Protein AF-A0A453CM36-F1 (afdb_monomer)

Radius of gyration: 19.25 Å; Cα contacts (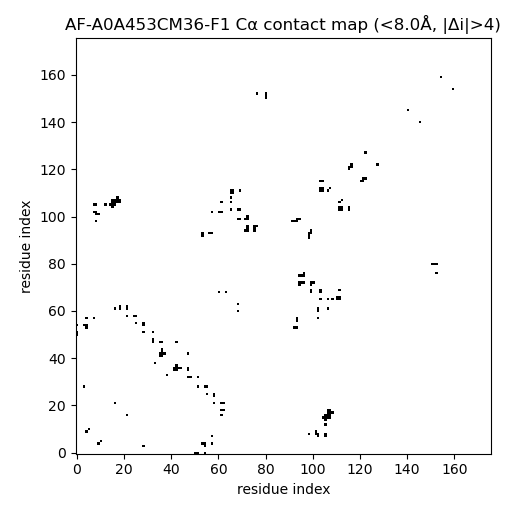8 Å, |Δi|>4): 116; chains: 1; bounding box: 49×50×49 Å

Structure (mmCIF, N/CA/C/O backbone):
data_AF-A0A453CM36-F1
#
_entry.id   AF-A0A453CM36-F1
#
loop_
_atom_site.group_PDB
_atom_site.id
_atom_site.type_symbol
_atom_site.label_atom_id
_atom_site.label_alt_id
_atom_site.label_comp_id
_atom_site.label_asym_id
_atom_site.label_entity_id
_atom_site.label_seq_id
_atom_site.pdbx_PDB_ins_code
_atom_site.Cartn_x
_atom_site.Cartn_y
_atom_site.Cartn_z
_atom_site.occupancy
_atom_site.B_iso_or_equiv
_atom_site.auth_seq_id
_atom_site.auth_comp_id
_atom_site.auth_asym_id
_atom_site.auth_atom_id
_atom_site.pdbx_PDB_model_num
ATOM 1 N N . MET A 1 1 ? -8.169 -3.844 11.893 1.00 89.00 1 MET A N 1
ATOM 2 C CA . MET A 1 1 ? -7.243 -3.288 10.875 1.00 89.00 1 MET A CA 1
ATOM 3 C C . MET A 1 1 ? -6.370 -4.330 10.167 1.00 89.00 1 MET A C 1
ATOM 5 O O . MET A 1 1 ? -6.135 -4.181 8.977 1.00 89.00 1 MET A O 1
ATOM 9 N N . HIS A 1 2 ? -5.941 -5.417 10.826 1.00 89.31 2 HIS A N 1
ATOM 10 C CA . HIS A 1 2 ? -5.106 -6.465 10.203 1.00 89.31 2 HIS A CA 1
ATOM 11 C C . HIS A 1 2 ? -5.650 -7.052 8.887 1.00 89.31 2 HIS A C 1
ATOM 13 O O . HIS A 1 2 ? -4.876 -7.225 7.952 1.00 89.31 2 HIS A O 1
ATOM 19 N N . GLY A 1 3 ? -6.958 -7.323 8.793 1.00 94.12 3 GLY A N 1
ATOM 20 C CA . GLY A 1 3 ? -7.567 -7.842 7.560 1.00 94.12 3 GLY A CA 1
ATOM 21 C C . GLY A 1 3 ? -7.428 -6.884 6.373 1.00 94.12 3 GLY A C 1
ATOM 22 O O . GLY A 1 3 ? -7.082 -7.312 5.279 1.00 94.12 3 GLY A O 1
ATOM 23 N N . PHE A 1 4 ? -7.592 -5.579 6.607 1.00 96.12 4 PHE A N 1
ATOM 24 C CA . PHE A 1 4 ? -7.394 -4.558 5.578 1.00 96.12 4 PHE A CA 1
ATOM 25 C C . PHE A 1 4 ? -5.936 -4.531 5.097 1.00 96.12 4 PHE A C 1
ATOM 27 O O . PHE A 1 4 ? -5.677 -4.628 3.905 1.00 96.12 4 PHE A O 1
ATOM 34 N N . ILE A 1 5 ? -4.966 -4.531 6.021 1.00 95.88 5 ILE A N 1
ATOM 35 C CA . ILE A 1 5 ? -3.530 -4.601 5.687 1.00 95.88 5 ILE A CA 1
ATOM 36 C C . ILE A 1 5 ? -3.192 -5.871 4.894 1.00 95.88 5 ILE A C 1
ATOM 38 O O . ILE A 1 5 ? -2.390 -5.820 3.964 1.00 95.88 5 ILE A O 1
ATOM 42 N N . TRP A 1 6 ? -3.805 -7.005 5.239 1.00 94.81 6 TRP A N 1
ATOM 43 C CA . TRP A 1 6 ? -3.615 -8.256 4.507 1.00 94.81 6 TRP A CA 1
ATOM 44 C C . TRP A 1 6 ? -4.087 -8.134 3.055 1.00 94.81 6 TRP A C 1
ATOM 46 O O . TRP A 1 6 ? -3.370 -8.546 2.153 1.00 94.81 6 TRP A O 1
ATOM 56 N N . VAL A 1 7 ? -5.225 -7.483 2.799 1.00 95.44 7 VAL A N 1
ATOM 57 C CA . VAL A 1 7 ? -5.677 -7.199 1.425 1.00 95.44 7 VAL A CA 1
ATOM 58 C C . VAL A 1 7 ? -4.673 -6.316 0.673 1.00 95.44 7 VAL A C 1
ATOM 60 O O . VAL A 1 7 ? -4.422 -6.558 -0.508 1.00 95.44 7 VAL A O 1
ATOM 63 N N . LEU A 1 8 ? -4.073 -5.331 1.349 1.00 96.00 8 LEU A N 1
ATOM 64 C CA . LEU A 1 8 ? -3.111 -4.405 0.745 1.00 96.00 8 LEU A CA 1
ATOM 65 C C . LEU A 1 8 ? -1.757 -5.038 0.401 1.00 96.00 8 LEU A C 1
ATOM 67 O O . LEU A 1 8 ? -1.125 -4.597 -0.553 1.00 96.00 8 LEU A O 1
ATOM 71 N N . LEU A 1 9 ? -1.273 -6.000 1.190 1.00 95.31 9 LEU A N 1
ATOM 72 C CA . LEU A 1 9 ? 0.101 -6.525 1.073 1.00 95.31 9 LEU A CA 1
ATOM 73 C C . LEU A 1 9 ? 0.176 -8.000 0.658 1.00 95.31 9 LEU A C 1
ATOM 75 O O . LEU A 1 9 ? 1.197 -8.457 0.143 1.00 95.31 9 LEU A O 1
ATOM 79 N N . ASP A 1 10 ? -0.878 -8.756 0.939 1.00 93.88 10 ASP A N 1
ATOM 80 C CA . ASP A 1 10 ? -0.937 -10.212 0.833 1.00 93.88 10 ASP A CA 1
ATOM 81 C C . ASP A 1 10 ? -2.202 -10.680 0.079 1.00 93.88 10 ASP A C 1
ATOM 83 O O . ASP A 1 10 ? -2.542 -11.861 0.103 1.00 93.88 10 ASP A O 1
ATOM 87 N N . GLY A 1 11 ? -2.881 -9.779 -0.645 1.00 90.75 11 GLY A N 1
ATOM 88 C CA . GLY A 1 11 ? -4.175 -10.010 -1.304 1.00 90.75 11 GLY A CA 1
ATOM 89 C C . GLY A 1 11 ? -4.161 -10.916 -2.545 1.00 90.75 11 GLY A C 1
ATOM 90 O O . GLY A 1 11 ? -5.164 -10.970 -3.260 1.00 90.75 11 GLY A O 1
ATOM 91 N N . GLY A 1 12 ? -3.052 -11.613 -2.808 1.00 89.50 12 GLY A N 1
ATOM 92 C CA . GLY A 1 12 ? -2.881 -12.553 -3.919 1.00 89.50 12 GLY A CA 1
ATOM 93 C C . GLY A 1 12 ? -2.453 -11.917 -5.255 1.00 89.50 12 GLY A C 1
ATOM 94 O O . GLY A 1 12 ? -2.483 -10.698 -5.410 1.00 89.50 12 GLY A O 1
ATOM 95 N N . PRO A 1 13 ? -2.052 -12.734 -6.247 1.00 85.75 13 PRO A N 1
ATOM 96 C CA . PRO A 1 13 ? -1.418 -12.264 -7.487 1.00 85.75 13 PRO A CA 1
ATOM 97 C C . PRO A 1 13 ? -2.345 -11.453 -8.402 1.00 85.75 13 PRO A C 1
ATOM 99 O O . PRO A 1 13 ? -1.873 -10.630 -9.177 1.00 85.75 13 PRO A O 1
ATOM 102 N N . SER A 1 14 ? -3.661 -11.641 -8.296 1.00 88.44 14 SER A N 1
ATOM 103 C CA . SER A 1 14 ? -4.643 -10.871 -9.072 1.00 88.44 14 SER A CA 1
ATOM 104 C C . SER A 1 14 ? -4.902 -9.474 -8.499 1.00 88.44 14 SER A C 1
ATOM 106 O O . SER A 1 14 ? -5.668 -8.704 -9.079 1.00 88.44 14 SER A O 1
ATOM 108 N N . ARG A 1 15 ? -4.314 -9.139 -7.342 1.00 94.06 15 ARG A N 1
ATOM 109 C CA . ARG A 1 15 ? -4.483 -7.835 -6.704 1.00 94.06 15 ARG A CA 1
ATOM 110 C C . ARG A 1 15 ? -3.481 -6.839 -7.275 1.00 94.06 15 ARG A C 1
ATOM 112 O O . ARG A 1 15 ? -2.277 -6.996 -7.084 1.00 94.06 15 ARG A O 1
ATOM 119 N N . ALA A 1 16 ? -3.998 -5.796 -7.914 1.00 95.12 16 ALA A N 1
ATOM 120 C CA . ALA A 1 16 ? -3.206 -4.677 -8.399 1.00 95.12 16 ALA A CA 1
ATOM 121 C C . ALA A 1 16 ? -3.994 -3.367 -8.248 1.00 95.12 16 ALA A C 1
ATOM 123 O O . ALA A 1 16 ? -5.149 -3.306 -8.668 1.00 95.12 16 ALA A O 1
ATOM 124 N N . PHE A 1 17 ? -3.371 -2.343 -7.667 1.00 97.00 17 PHE A N 1
ATOM 125 C CA . PHE A 1 17 ? -3.968 -1.040 -7.369 1.00 97.00 17 PHE A CA 1
ATOM 126 C C . PHE A 1 17 ? -3.347 0.056 -8.234 1.00 97.00 17 PHE A C 1
ATOM 128 O O . PHE A 1 17 ? -2.120 0.179 -8.310 1.00 97.00 17 PHE A O 1
ATOM 135 N N . LEU A 1 18 ? -4.187 0.862 -8.877 1.00 95.94 18 LEU A N 1
ATOM 136 C CA . LEU A 1 18 ? -3.793 2.113 -9.519 1.00 95.94 18 LEU A CA 1
ATOM 137 C C . LEU A 1 18 ? -3.664 3.223 -8.474 1.00 95.94 18 LEU A C 1
ATOM 139 O O . LEU A 1 18 ? -4.270 3.174 -7.408 1.00 95.94 18 LEU A O 1
ATOM 143 N N . GLU A 1 19 ? -2.923 4.278 -8.806 1.00 94.06 19 GLU A N 1
ATOM 144 C CA . GLU A 1 19 ? -2.849 5.479 -7.961 1.00 94.06 19 GLU A CA 1
ATOM 145 C C . GLU A 1 19 ? -4.233 6.120 -7.749 1.00 94.06 19 GLU A C 1
ATOM 147 O O . GLU A 1 19 ? -4.542 6.590 -6.657 1.00 94.06 19 GLU A O 1
ATOM 152 N N . THR A 1 20 ? -5.106 6.056 -8.759 1.00 94.69 20 THR A N 1
ATOM 153 C CA . THR A 1 20 ? -6.492 6.542 -8.681 1.00 94.69 20 THR A CA 1
ATOM 154 C C . THR A 1 20 ? -7.361 5.751 -7.705 1.00 94.69 20 THR A C 1
ATOM 156 O O . THR A 1 20 ? -8.317 6.307 -7.170 1.00 94.69 20 THR A O 1
ATOM 159 N N . ASP A 1 21 ? -7.028 4.483 -7.442 1.00 97.25 21 ASP A N 1
ATOM 160 C CA . ASP A 1 21 ? -7.795 3.622 -6.534 1.00 97.25 21 ASP A CA 1
ATOM 161 C C . ASP A 1 21 ? -7.543 3.993 -5.066 1.00 97.25 21 ASP A C 1
ATOM 163 O O . ASP A 1 21 ? -8.360 3.699 -4.197 1.00 97.25 21 ASP A O 1
ATOM 167 N N . VAL A 1 22 ? -6.431 4.678 -4.771 1.00 96.56 22 VAL A N 1
ATOM 168 C CA . VAL A 1 22 ? -6.002 4.958 -3.394 1.00 96.56 22 VAL A CA 1
ATOM 169 C C . VAL A 1 22 ? -7.007 5.825 -2.640 1.00 96.56 22 VAL A C 1
ATOM 171 O O . VAL A 1 22 ? -7.181 5.628 -1.440 1.00 96.56 22 VAL A O 1
ATOM 174 N N . ASN A 1 23 ? -7.699 6.745 -3.318 1.00 96.69 23 ASN A N 1
ATOM 175 C CA . ASN A 1 23 ? -8.747 7.546 -2.680 1.00 96.69 23 ASN A CA 1
ATOM 176 C C . ASN A 1 23 ? -9.916 6.665 -2.225 1.00 96.69 23 ASN A C 1
ATOM 178 O O . ASN A 1 23 ? -10.309 6.747 -1.067 1.00 96.69 23 ASN A O 1
ATOM 182 N N . LEU A 1 24 ? -10.376 5.744 -3.079 1.00 97.69 24 LEU A N 1
ATOM 183 C CA . LEU A 1 24 ? -11.425 4.785 -2.716 1.00 97.69 24 LEU A CA 1
ATOM 184 C C . LEU A 1 24 ? -10.987 3.899 -1.543 1.00 97.69 24 LEU A C 1
ATOM 186 O O . LEU A 1 24 ? -11.746 3.667 -0.612 1.00 97.69 24 LEU A O 1
ATOM 190 N N . MET A 1 25 ? -9.726 3.464 -1.532 1.00 97.75 25 MET A N 1
ATOM 191 C CA . MET A 1 25 ? -9.182 2.661 -0.433 1.00 97.75 25 MET A CA 1
ATOM 192 C C . MET A 1 25 ? -9.064 3.456 0.880 1.00 97.75 25 MET A C 1
ATOM 194 O O . MET A 1 25 ? -9.194 2.886 1.965 1.00 97.75 25 MET A O 1
ATOM 198 N N . LYS A 1 26 ? -8.794 4.767 0.809 1.00 98.00 26 LYS A N 1
ATOM 199 C CA . LYS A 1 26 ? -8.806 5.663 1.977 1.00 98.00 26 LYS A CA 1
ATOM 200 C C . LYS A 1 26 ? -10.225 5.848 2.510 1.00 98.00 26 LYS A C 1
ATOM 202 O O . LYS A 1 26 ? -10.402 5.803 3.726 1.00 98.00 26 LYS A O 1
ATOM 207 N N . ASP A 1 27 ? -11.209 5.971 1.625 1.00 98.38 27 ASP A N 1
ATOM 208 C CA . ASP A 1 27 ? -12.624 6.041 1.996 1.00 98.38 27 ASP A CA 1
ATOM 209 C C . ASP A 1 27 ? -13.093 4.729 2.647 1.00 98.38 27 ASP A C 1
ATOM 211 O O . ASP A 1 27 ? -13.735 4.761 3.695 1.00 98.38 27 ASP A O 1
ATOM 215 N N . ASP A 1 28 ? -12.681 3.571 2.118 1.00 98.19 28 ASP A N 1
ATOM 216 C CA . ASP A 1 28 ? -12.945 2.261 2.733 1.00 98.19 28 ASP A CA 1
ATOM 217 C C . ASP A 1 28 ? -12.346 2.164 4.147 1.00 98.19 28 ASP A C 1
ATOM 219 O O . ASP A 1 28 ? -12.983 1.654 5.075 1.00 98.19 28 ASP A O 1
ATOM 223 N N . LEU A 1 29 ? -11.120 2.668 4.345 1.00 98.06 29 LEU A N 1
ATOM 224 C CA . LEU A 1 29 ? -10.494 2.711 5.667 1.00 98.06 29 LEU A CA 1
ATOM 225 C C . LEU A 1 29 ? -11.248 3.656 6.613 1.00 98.06 29 LEU A C 1
ATOM 227 O O . LEU A 1 29 ? -11.410 3.321 7.787 1.00 98.06 29 LEU A O 1
ATOM 231 N N . ALA A 1 30 ? -11.713 4.809 6.127 1.00 98.12 30 ALA A N 1
ATOM 232 C CA . ALA A 1 30 ? -12.518 5.745 6.909 1.00 98.12 30 ALA A CA 1
ATOM 233 C C . ALA A 1 30 ? -13.847 5.108 7.337 1.00 98.12 30 ALA A C 1
ATOM 235 O O . ALA A 1 30 ? -14.149 5.080 8.526 1.00 98.12 30 ALA A O 1
ATOM 236 N N . MET A 1 31 ? -14.560 4.467 6.410 1.00 97.94 31 MET A N 1
ATOM 237 C CA . MET A 1 31 ? -15.796 3.739 6.702 1.00 97.94 31 MET A CA 1
ATOM 238 C C . MET A 1 31 ? -15.573 2.618 7.725 1.00 97.94 31 MET A C 1
ATOM 240 O O . MET A 1 31 ? -16.372 2.432 8.644 1.00 97.94 31 MET A O 1
ATOM 244 N N . LEU A 1 32 ? -14.458 1.887 7.613 1.00 97.75 32 LEU A N 1
ATOM 245 C CA . LEU A 1 32 ? -14.096 0.863 8.589 1.00 97.75 32 LEU A CA 1
ATOM 246 C C . LEU A 1 32 ? -13.828 1.467 9.974 1.00 97.75 32 LEU A C 1
ATOM 248 O O . LEU A 1 32 ? -14.206 0.863 10.974 1.00 97.75 32 LEU A O 1
ATOM 252 N N . LYS A 1 33 ? -13.180 2.635 10.056 1.00 98.00 33 LYS A N 1
ATOM 253 C CA . LYS A 1 33 ? -12.968 3.349 11.324 1.00 98.00 33 LYS A CA 1
ATOM 254 C C . LYS A 1 33 ? -14.298 3.799 11.926 1.00 98.00 33 LYS A C 1
ATOM 256 O O . LYS A 1 33 ? -14.534 3.526 13.101 1.00 98.00 33 LYS A O 1
ATOM 261 N N . ASP A 1 34 ? -15.175 4.393 11.123 1.00 97.75 34 ASP A N 1
ATOM 262 C CA . ASP A 1 34 ? -16.491 4.874 11.553 1.00 97.75 34 ASP A CA 1
ATOM 263 C C . ASP A 1 34 ? -17.366 3.740 12.097 1.00 97.75 34 ASP A C 1
ATOM 265 O O . ASP A 1 34 ? -18.026 3.908 13.124 1.00 97.75 34 ASP A O 1
ATOM 269 N N . LEU A 1 35 ? -17.287 2.547 11.496 1.00 97.25 35 LEU A N 1
ATOM 270 C CA . LEU A 1 35 ? -17.957 1.346 12.001 1.00 97.25 35 LEU A CA 1
ATOM 271 C C . LEU A 1 35 ? -17.546 1.005 13.443 1.00 97.25 35 LEU A C 1
ATOM 273 O O . LEU A 1 35 ? -18.388 0.596 14.239 1.00 97.25 35 LEU A O 1
ATOM 277 N N . PHE A 1 36 ? -16.266 1.173 13.796 1.00 96.94 36 PHE A N 1
ATOM 278 C CA . PHE A 1 36 ? -15.783 0.929 15.160 1.00 96.94 36 PHE A CA 1
ATOM 279 C C . PHE A 1 36 ? -16.035 2.100 16.110 1.00 96.94 36 PHE A C 1
ATOM 281 O O . PHE A 1 36 ? -16.124 1.864 17.313 1.00 96.94 36 PHE A O 1
ATOM 288 N N . ILE A 1 37 ? -16.150 3.332 15.604 1.00 97.12 37 ILE A N 1
ATOM 289 C CA . ILE A 1 37 ? -16.586 4.494 16.397 1.00 97.12 37 ILE A CA 1
ATOM 290 C C . ILE A 1 37 ? -18.060 4.327 16.788 1.00 97.12 37 ILE A C 1
ATOM 292 O O . ILE A 1 37 ? -18.438 4.680 17.906 1.00 97.12 37 ILE A O 1
ATOM 296 N N . ALA A 1 38 ? -18.878 3.782 15.879 1.00 96.75 38 ALA A N 1
ATOM 297 C CA . ALA A 1 38 ? -20.298 3.493 16.071 1.00 96.75 38 ALA A CA 1
ATOM 298 C C . ALA A 1 38 ? -21.070 4.682 16.677 1.00 96.75 38 ALA A C 1
ATOM 300 O O . ALA A 1 38 ? -21.686 4.560 17.734 1.00 96.75 38 ALA A O 1
ATOM 301 N N . GLU A 1 39 ? -20.963 5.860 16.049 1.00 93.88 39 GLU A N 1
ATOM 302 C CA . GLU A 1 39 ? -21.612 7.109 16.500 1.00 93.88 39 GLU A CA 1
ATOM 303 C C . GLU A 1 39 ? -21.300 7.482 17.969 1.00 93.88 39 GLU A C 1
ATOM 305 O O . GLU A 1 39 ? -22.107 8.078 18.681 1.00 93.88 39 GLU A O 1
ATOM 310 N N . GLY A 1 40 ? -20.109 7.112 18.449 1.00 93.88 40 GLY A N 1
ATOM 311 C CA . GLY A 1 40 ? -19.657 7.369 19.818 1.00 93.88 40 GLY A CA 1
ATOM 312 C C . GLY A 1 40 ? -20.076 6.307 20.839 1.00 93.88 40 GLY A C 1
ATOM 313 O O . GLY A 1 40 ? -19.724 6.435 22.008 1.00 93.88 40 GLY A O 1
ATOM 314 N N . GLN A 1 41 ? -20.788 5.257 20.418 1.00 96.81 41 GLN A N 1
ATOM 315 C CA . GLN A 1 41 ? -21.111 4.090 21.253 1.00 96.81 41 GLN A CA 1
ATOM 316 C C . GLN A 1 41 ? -20.050 2.979 21.171 1.00 96.81 41 GLN A C 1
ATOM 318 O O . GLN A 1 41 ? -20.148 1.975 21.876 1.00 96.81 41 GLN A O 1
ATOM 323 N N . GLY A 1 42 ? -19.061 3.128 20.287 1.00 97.12 42 GLY A N 1
ATOM 324 C CA . GLY A 1 42 ? -18.018 2.146 20.030 1.00 97.12 42 GLY A CA 1
ATOM 325 C C . GLY A 1 42 ? -16.707 2.416 20.770 1.00 97.12 42 GLY A C 1
ATOM 326 O O . GLY A 1 42 ? -16.680 2.845 21.923 1.00 97.12 42 GLY A O 1
ATOM 327 N N . LEU A 1 43 ? -15.592 2.110 20.105 1.00 97.62 43 LEU A N 1
ATOM 328 C CA . LEU A 1 43 ? -14.254 2.292 20.663 1.00 97.62 43 LEU A CA 1
ATOM 329 C C . LEU A 1 43 ? -13.831 3.774 20.633 1.00 97.62 43 LEU A C 1
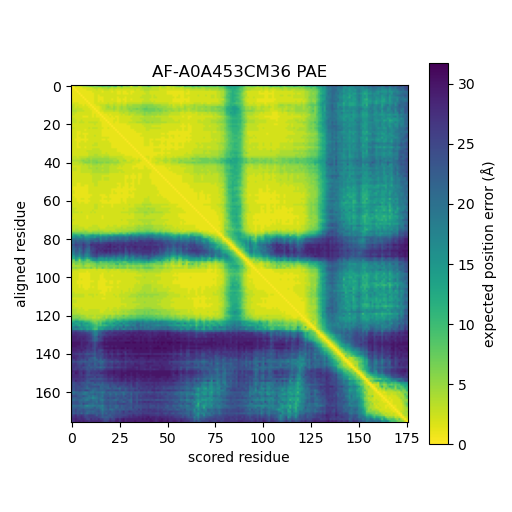ATOM 331 O O . LEU A 1 43 ? -14.197 4.501 19.706 1.00 97.62 43 LEU A O 1
ATOM 335 N N . PRO A 1 44 ? -13.003 4.224 21.595 1.00 97.56 44 PRO A N 1
ATOM 336 C CA . PRO A 1 44 ? -12.407 5.554 21.558 1.00 97.56 44 PRO A CA 1
ATOM 337 C C . PRO A 1 44 ? -11.620 5.802 20.265 1.00 97.56 44 PRO A C 1
ATOM 339 O O . PRO A 1 44 ? -10.885 4.931 19.789 1.00 97.56 44 PRO A O 1
ATOM 342 N N . SER A 1 45 ? -11.753 7.009 19.709 1.00 94.88 45 SER A N 1
ATOM 343 C CA . SER A 1 45 ? -11.129 7.371 18.429 1.00 94.88 45 SER A CA 1
ATOM 344 C C . SER A 1 45 ? -9.604 7.217 18.457 1.00 94.88 45 SER A C 1
ATOM 346 O O . SER A 1 45 ? -9.024 6.676 17.523 1.00 94.88 45 SER A O 1
ATOM 348 N N . ASP A 1 46 ? -8.940 7.568 19.560 1.00 96.94 46 ASP A N 1
ATOM 349 C CA . ASP A 1 46 ? -7.488 7.428 19.716 1.00 96.94 46 ASP A CA 1
ATOM 350 C C . ASP A 1 46 ? -7.007 5.970 19.609 1.00 96.94 46 ASP A C 1
ATOM 352 O O . ASP A 1 46 ? -5.958 5.698 19.015 1.00 96.94 46 ASP A O 1
ATOM 356 N N . VAL A 1 47 ? -7.793 5.017 20.120 1.00 97.44 47 VAL A N 1
ATOM 357 C CA . VAL A 1 47 ? -7.521 3.580 19.979 1.00 97.44 47 VAL A CA 1
ATOM 358 C C . VAL A 1 47 ? -7.659 3.158 18.518 1.00 97.44 47 VAL A C 1
ATOM 360 O O . VAL A 1 47 ? -6.787 2.466 17.989 1.00 97.44 47 VAL A O 1
ATOM 363 N N . ILE A 1 48 ? -8.721 3.604 17.845 1.00 97.38 48 ILE A N 1
ATOM 364 C CA . ILE A 1 48 ? -8.974 3.284 16.435 1.00 97.38 48 ILE A CA 1
ATOM 365 C C . ILE A 1 48 ? -7.881 3.875 15.538 1.00 97.38 48 ILE A C 1
ATOM 367 O O . ILE A 1 48 ? -7.344 3.162 14.691 1.00 97.38 48 ILE A O 1
ATOM 371 N N . GLU A 1 49 ? -7.497 5.137 15.743 1.00 97.06 49 GLU A N 1
ATOM 372 C CA . GLU A 1 49 ? -6.421 5.793 14.992 1.00 97.06 49 GLU A CA 1
ATOM 373 C C . GLU A 1 49 ? -5.084 5.078 15.183 1.00 97.06 49 GLU A C 1
ATOM 375 O O . GLU A 1 49 ? -4.341 4.849 14.224 1.00 97.06 49 GLU A O 1
ATOM 380 N N . LYS A 1 50 ? -4.781 4.655 16.415 1.00 96.44 50 LYS A N 1
ATOM 381 C CA . LYS A 1 50 ? -3.574 3.880 16.709 1.00 96.44 50 LYS A CA 1
ATOM 382 C C . LYS A 1 50 ? -3.552 2.553 15.948 1.00 96.44 50 LYS A C 1
ATOM 384 O O . LYS A 1 50 ? -2.511 2.201 15.391 1.00 96.44 50 LYS A O 1
ATOM 389 N N . GLU A 1 51 ? -4.674 1.838 15.901 1.00 95.69 51 GLU A N 1
ATOM 390 C CA . GLU A 1 51 ? -4.797 0.572 15.167 1.00 95.69 51 GLU A CA 1
ATOM 391 C C . GLU A 1 51 ? -4.811 0.769 13.639 1.00 95.69 51 GLU A C 1
ATOM 393 O O . GLU A 1 51 ? -4.325 -0.088 12.896 1.00 95.69 51 GLU A O 1
ATOM 398 N N . ALA A 1 52 ? -5.340 1.895 13.146 1.00 96.81 52 ALA A N 1
ATOM 399 C CA . ALA A 1 52 ? -5.404 2.235 11.722 1.00 96.81 52 ALA A CA 1
ATOM 400 C C . ALA A 1 52 ? -4.083 2.786 11.169 1.00 96.81 52 ALA A C 1
ATOM 402 O O . ALA A 1 52 ? -3.857 2.740 9.959 1.00 96.81 52 ALA A O 1
ATOM 403 N N . LYS A 1 53 ? -3.190 3.271 12.040 1.00 96.44 53 LYS A N 1
ATOM 404 C CA . LYS A 1 53 ? -1.960 3.979 11.666 1.00 96.44 53 LYS A CA 1
ATOM 405 C C . LYS A 1 53 ? -1.145 3.268 10.588 1.00 96.44 53 LYS A C 1
ATOM 407 O O . LYS A 1 53 ? -0.762 3.893 9.605 1.00 96.44 53 LYS A O 1
ATOM 412 N N . LEU A 1 54 ? -0.895 1.967 10.744 1.00 95.56 54 LEU A N 1
ATOM 413 C CA . LEU A 1 54 ? -0.094 1.222 9.769 1.00 95.56 54 LEU A CA 1
ATOM 414 C C . LEU A 1 54 ? -0.807 1.097 8.414 1.00 95.56 54 LEU A C 1
ATOM 416 O O . LEU A 1 54 ? -0.161 1.214 7.378 1.00 95.56 54 LEU A O 1
ATOM 420 N N . ALA A 1 55 ? -2.128 0.895 8.409 1.00 96.88 55 ALA A N 1
ATOM 421 C CA . ALA A 1 55 ? -2.907 0.855 7.175 1.00 96.88 55 ALA A CA 1
ATOM 422 C C . ALA A 1 55 ? -2.835 2.197 6.436 1.00 96.88 55 ALA A C 1
ATOM 424 O O . ALA A 1 55 ? -2.549 2.212 5.242 1.00 96.88 55 ALA A O 1
ATOM 425 N N . GLN A 1 56 ? -2.995 3.312 7.156 1.00 97.31 56 GLN A N 1
ATOM 426 C CA . GLN A 1 56 ? -2.874 4.655 6.586 1.00 97.31 56 GLN A CA 1
ATOM 427 C C . GLN A 1 56 ? -1.489 4.885 5.969 1.00 97.31 56 GLN A C 1
ATOM 429 O O . GLN A 1 56 ? -1.383 5.315 4.825 1.00 97.31 56 GLN A O 1
ATOM 434 N N . GLN A 1 57 ? -0.433 4.515 6.696 1.00 97.19 57 GLN A N 1
ATOM 435 C CA . GLN A 1 57 ? 0.945 4.626 6.219 1.00 97.19 57 GLN A CA 1
ATOM 436 C C . GLN A 1 57 ? 1.208 3.781 4.961 1.00 97.19 57 GLN A C 1
ATOM 438 O O . GLN A 1 57 ? 1.926 4.224 4.069 1.00 97.19 57 GLN A O 1
ATOM 443 N N . ILE A 1 58 ? 0.621 2.582 4.857 1.00 97.56 58 ILE A N 1
ATOM 444 C CA . ILE A 1 58 ? 0.712 1.748 3.647 1.00 97.56 58 ILE A CA 1
ATOM 445 C C . ILE A 1 58 ? -0.056 2.385 2.483 1.00 97.56 58 ILE A C 1
ATOM 447 O O . ILE A 1 58 ? 0.453 2.402 1.365 1.00 97.56 58 ILE A O 1
ATOM 451 N N . LEU A 1 59 ? -1.252 2.935 2.720 1.00 97.69 59 LEU A N 1
ATOM 452 C CA . LEU A 1 59 ? -1.999 3.661 1.686 1.00 97.69 59 LEU A CA 1
ATOM 453 C C . LEU A 1 59 ? -1.204 4.859 1.159 1.00 97.69 59 LEU A C 1
ATOM 455 O O . LEU A 1 59 ? -1.190 5.101 -0.045 1.00 97.69 59 LEU A O 1
ATOM 459 N N . ASP A 1 60 ? -0.486 5.566 2.030 1.00 97.06 60 ASP A N 1
ATOM 460 C CA . ASP A 1 60 ? 0.364 6.683 1.619 1.00 97.06 60 ASP A CA 1
ATOM 461 C C . ASP A 1 60 ? 1.552 6.228 0.753 1.00 97.06 60 ASP A C 1
ATOM 463 O O . ASP A 1 60 ? 1.953 6.962 -0.148 1.00 97.06 60 ASP A O 1
ATOM 467 N N . LEU A 1 61 ? 2.061 4.998 0.924 1.00 97.50 61 LEU A N 1
ATOM 468 C CA . LEU A 1 61 ? 3.039 4.428 -0.013 1.00 97.50 61 LEU A CA 1
ATOM 469 C C . LEU A 1 61 ? 2.447 4.224 -1.411 1.00 97.50 61 LEU A C 1
ATOM 471 O O . LEU A 1 61 ? 3.142 4.462 -2.394 1.00 97.50 61 LEU A O 1
ATOM 475 N N . TYR A 1 62 ? 1.179 3.817 -1.527 1.00 97.19 62 TYR A N 1
ATOM 476 C CA . TYR A 1 62 ? 0.541 3.623 -2.833 1.00 97.19 62 TYR A CA 1
ATOM 477 C C . TYR A 1 62 ? 0.361 4.927 -3.624 1.00 97.19 62 TYR A C 1
ATOM 479 O O . TYR A 1 62 ? 0.334 4.874 -4.857 1.00 97.19 62 TYR A O 1
ATOM 487 N N . VAL A 1 63 ? 0.324 6.082 -2.945 1.00 96.25 63 VAL A N 1
ATOM 488 C CA . VAL A 1 63 ? 0.339 7.418 -3.575 1.00 96.25 63 VAL A CA 1
ATOM 489 C C . VAL A 1 63 ? 1.707 7.737 -4.191 1.00 96.25 63 VAL A C 1
ATOM 491 O O . VAL A 1 63 ? 1.801 8.485 -5.158 1.00 96.25 63 VAL A O 1
ATOM 494 N N . LEU A 1 64 ? 2.797 7.179 -3.658 1.00 96.56 64 LEU A N 1
ATOM 495 C CA . LEU A 1 64 ? 4.137 7.479 -4.154 1.00 96.56 64 LEU A CA 1
ATOM 496 C C . LEU A 1 64 ? 4.371 6.883 -5.548 1.00 96.56 64 LEU A C 1
ATOM 498 O O . LEU A 1 64 ? 3.879 5.804 -5.897 1.00 96.56 64 LEU A O 1
ATOM 502 N N . LYS A 1 65 ? 5.213 7.565 -6.331 1.00 96.31 65 LYS A N 1
ATOM 503 C CA . LYS A 1 65 ? 5.755 7.026 -7.585 1.00 96.31 65 LYS A CA 1
ATOM 504 C C . LYS A 1 65 ? 6.580 5.771 -7.303 1.00 96.31 65 LYS A C 1
ATOM 506 O O . LYS A 1 65 ? 7.290 5.714 -6.297 1.00 96.31 65 LYS A O 1
ATOM 511 N N . ALA A 1 66 ? 6.546 4.804 -8.222 1.00 96.62 66 ALA A N 1
ATOM 512 C CA . ALA A 1 66 ? 7.283 3.547 -8.081 1.00 96.62 66 ALA A CA 1
ATOM 513 C C . ALA A 1 66 ? 8.782 3.769 -7.814 1.00 96.62 66 ALA A C 1
ATOM 515 O O . ALA A 1 66 ? 9.334 3.141 -6.917 1.00 96.62 66 ALA A O 1
ATOM 516 N N . ASP A 1 67 ? 9.404 4.727 -8.507 1.00 95.62 67 ASP A N 1
ATOM 517 C CA . ASP A 1 67 ? 10.808 5.108 -8.303 1.00 95.62 67 ASP A CA 1
ATOM 518 C C . ASP A 1 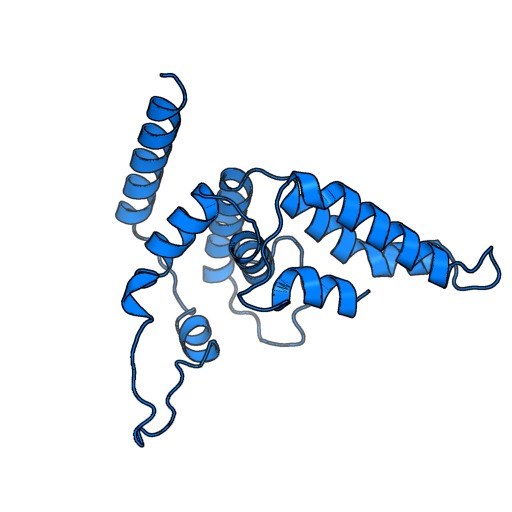67 ? 11.136 5.459 -6.847 1.00 95.62 67 ASP A C 1
ATOM 520 O O . ASP A 1 67 ? 12.161 5.032 -6.324 1.00 95.62 67 ASP A O 1
ATOM 524 N N . THR A 1 68 ? 10.259 6.208 -6.175 1.00 97.31 68 THR A N 1
ATOM 525 C CA . THR A 1 68 ? 10.458 6.596 -4.775 1.00 97.31 68 THR A CA 1
ATOM 526 C C . THR A 1 68 ? 10.407 5.375 -3.861 1.00 97.31 68 THR A C 1
ATOM 528 O O . THR A 1 68 ? 11.213 5.251 -2.943 1.00 97.31 68 THR A O 1
ATOM 531 N N . ILE A 1 69 ? 9.474 4.454 -4.113 1.00 97.00 69 ILE A N 1
ATOM 532 C CA . ILE A 1 69 ? 9.322 3.223 -3.326 1.00 97.00 69 ILE A CA 1
ATOM 533 C C . ILE A 1 69 ? 10.524 2.294 -3.556 1.00 97.00 69 ILE A C 1
ATOM 535 O O . ILE A 1 69 ? 11.015 1.690 -2.606 1.00 97.00 69 ILE A O 1
ATOM 539 N N . ILE A 1 70 ? 11.043 2.228 -4.786 1.00 95.69 70 ILE A N 1
ATOM 540 C CA . ILE A 1 70 ? 12.270 1.493 -5.123 1.00 95.69 70 ILE A CA 1
ATOM 541 C C . ILE A 1 70 ? 13.469 2.087 -4.377 1.00 95.69 70 ILE A C 1
ATOM 543 O O . ILE A 1 70 ? 14.211 1.345 -3.740 1.00 95.69 70 ILE A O 1
ATOM 547 N N . ASP A 1 71 ? 13.641 3.410 -4.378 1.00 94.94 71 ASP A N 1
ATOM 548 C CA . ASP A 1 71 ? 14.737 4.057 -3.646 1.00 94.94 71 ASP A CA 1
ATOM 549 C C . ASP A 1 71 ? 14.646 3.785 -2.132 1.00 94.94 71 ASP A C 1
ATOM 551 O O . ASP A 1 71 ? 15.663 3.545 -1.476 1.00 94.94 71 ASP A O 1
ATOM 555 N N . LEU A 1 72 ? 13.431 3.785 -1.567 1.00 95.25 72 LEU A N 1
ATOM 556 C CA . LEU A 1 72 ? 13.192 3.395 -0.174 1.00 95.25 72 LEU A CA 1
ATOM 557 C C . LEU A 1 72 ? 13.549 1.924 0.075 1.00 95.25 72 LEU A C 1
ATOM 559 O O . LEU A 1 72 ? 14.190 1.622 1.080 1.00 95.25 72 LEU A O 1
ATOM 563 N N . LEU A 1 73 ? 13.172 1.024 -0.838 1.00 93.75 73 LEU A N 1
ATOM 564 C CA . LEU A 1 73 ? 13.477 -0.406 -0.756 1.00 93.75 73 LEU A CA 1
ATOM 565 C C . LEU A 1 73 ? 14.989 -0.649 -0.763 1.00 93.75 73 LEU A C 1
ATOM 567 O O . LEU A 1 73 ? 15.491 -1.398 0.074 1.00 93.75 73 LEU A O 1
ATOM 571 N N . MET A 1 74 ? 15.712 0.013 -1.668 1.00 89.75 74 MET A N 1
ATOM 572 C CA . MET A 1 74 ? 17.166 -0.103 -1.777 1.00 89.75 74 MET A CA 1
ATOM 573 C C . MET A 1 74 ? 17.845 0.347 -0.484 1.00 89.75 74 MET A C 1
ATOM 575 O O . MET A 1 74 ? 18.589 -0.431 0.113 1.00 89.75 74 MET A O 1
ATOM 579 N N . LYS A 1 75 ? 17.485 1.531 0.028 1.00 89.94 75 LYS A N 1
ATOM 580 C CA . LYS A 1 75 ? 17.985 2.018 1.322 1.00 89.94 75 LYS A CA 1
ATOM 581 C C . LYS A 1 75 ? 17.675 1.033 2.445 1.00 89.94 75 LYS A C 1
ATOM 583 O O . LYS A 1 75 ? 18.565 0.677 3.205 1.00 89.94 75 LYS A O 1
ATOM 588 N N . ALA A 1 76 ? 16.437 0.552 2.553 1.00 87.56 76 ALA A N 1
ATOM 589 C CA . ALA A 1 76 ? 16.059 -0.391 3.603 1.00 87.56 76 ALA A CA 1
ATOM 590 C C . ALA A 1 76 ? 16.853 -1.711 3.518 1.00 87.56 76 ALA A C 1
ATOM 592 O O . ALA A 1 76 ? 17.205 -2.276 4.552 1.00 87.56 76 ALA A O 1
ATOM 593 N N . SER A 1 77 ? 17.181 -2.181 2.308 1.00 82.44 77 SER A N 1
ATOM 594 C CA . SER A 1 77 ? 17.956 -3.410 2.096 1.00 82.44 77 SER A CA 1
ATOM 595 C C . SER A 1 77 ? 19.424 -3.294 2.520 1.00 82.44 77 SER A C 1
ATOM 597 O O . SER A 1 77 ? 19.936 -4.216 3.154 1.00 82.44 77 SER A O 1
ATOM 599 N N . GLU A 1 78 ? 20.063 -2.145 2.282 1.00 80.50 78 GLU A N 1
ATOM 600 C CA . GLU A 1 78 ? 21.445 -1.860 2.708 1.00 80.50 78 GLU A CA 1
ATOM 601 C C . GLU A 1 78 ? 21.590 -1.878 4.238 1.00 80.50 78 GLU A C 1
ATOM 603 O O . GLU A 1 78 ? 22.607 -2.301 4.779 1.00 80.50 78 GLU A O 1
ATOM 608 N N . HIS A 1 79 ? 20.548 -1.473 4.967 1.00 67.56 79 HIS A N 1
ATOM 609 C CA . HIS A 1 79 ? 20.565 -1.497 6.431 1.00 67.56 79 HIS A CA 1
ATOM 610 C C . HIS A 1 79 ? 20.313 -2.906 7.000 1.00 67.56 79 HIS A C 1
ATOM 612 O O . HIS A 1 79 ? 20.700 -3.182 8.136 1.00 67.56 79 HIS A O 1
ATOM 618 N N . MET A 1 80 ? 19.707 -3.823 6.230 1.00 62.59 80 MET A N 1
ATOM 619 C CA . MET A 1 80 ? 19.484 -5.208 6.673 1.00 62.59 80 MET A CA 1
ATOM 620 C C . MET A 1 80 ? 20.746 -6.074 6.602 1.00 62.59 80 MET A C 1
ATOM 622 O O . MET A 1 80 ? 20.883 -6.983 7.415 1.00 62.59 80 MET A O 1
ATOM 626 N N . SER A 1 81 ? 21.695 -5.798 5.698 1.00 53.84 81 SER A N 1
ATOM 627 C CA . SER A 1 81 ? 22.969 -6.539 5.654 1.00 53.84 81 SER A CA 1
ATOM 628 C C . SER A 1 81 ? 23.846 -6.309 6.891 1.00 53.84 81 SER A C 1
ATOM 630 O O . SER A 1 81 ? 24.743 -7.105 7.155 1.00 53.84 81 SER A O 1
ATOM 632 N N . HIS A 1 82 ? 23.568 -5.259 7.668 1.00 50.16 82 HIS A N 1
ATOM 633 C CA . HIS A 1 82 ? 24.280 -4.926 8.904 1.00 50.16 82 HIS A CA 1
ATOM 634 C C . HIS A 1 82 ? 23.557 -5.365 10.187 1.00 50.16 82 HIS A C 1
ATOM 636 O O . HIS A 1 82 ? 24.111 -5.201 11.273 1.00 50.16 82 HIS A O 1
ATOM 642 N N . HIS A 1 83 ? 22.340 -5.916 10.097 1.00 44.84 83 HIS A N 1
ATOM 643 C CA . HIS A 1 83 ? 21.496 -6.162 11.266 1.00 44.84 83 HIS A CA 1
ATOM 644 C C . HIS A 1 83 ? 20.999 -7.610 11.308 1.00 44.84 83 HIS A C 1
ATOM 646 O O . HIS A 1 83 ? 19.966 -7.964 10.741 1.00 44.84 83 HIS A O 1
ATOM 652 N N . LEU A 1 84 ? 21.768 -8.457 11.990 1.00 46.34 84 LEU A N 1
ATOM 653 C CA . LEU A 1 84 ? 21.453 -9.860 12.240 1.00 46.34 84 LEU A CA 1
ATOM 654 C C . LEU A 1 84 ? 20.565 -9.985 13.494 1.00 46.34 84 LEU A C 1
ATOM 656 O O . LEU A 1 84 ? 21.003 -10.538 14.495 1.00 46.34 84 LEU A O 1
ATOM 660 N N . GLU A 1 85 ? 19.347 -9.435 13.482 1.00 43.12 85 GLU A N 1
ATOM 661 C CA . GLU A 1 85 ? 18.433 -9.585 14.629 1.00 43.12 85 GLU A CA 1
ATOM 662 C C . GLU A 1 85 ? 17.518 -10.819 14.501 1.00 43.12 85 GLU A C 1
ATOM 664 O O . GLU A 1 85 ? 17.046 -11.126 13.397 1.00 43.12 85 GLU A O 1
ATOM 669 N N . PRO A 1 86 ? 17.235 -11.538 15.609 1.00 41.41 86 PRO A N 1
ATOM 670 C CA . PRO A 1 86 ? 16.470 -12.779 15.589 1.00 41.41 86 PRO A CA 1
ATOM 671 C C . PRO A 1 86 ? 15.005 -12.552 15.206 1.00 41.41 86 PRO A C 1
ATOM 673 O O . PRO A 1 86 ? 14.386 -11.542 15.538 1.00 41.41 86 PRO A O 1
ATOM 676 N N . ALA A 1 87 ? 14.423 -13.552 14.547 1.00 43.84 87 ALA A N 1
ATOM 677 C CA . ALA A 1 87 ? 13.048 -13.584 14.060 1.00 43.84 87 ALA A CA 1
ATOM 678 C C . ALA A 1 87 ? 11.989 -13.685 15.182 1.00 43.84 87 ALA A C 1
ATOM 680 O O . ALA A 1 87 ? 11.191 -14.620 15.215 1.00 43.84 87 ALA A O 1
ATOM 681 N N . THR A 1 88 ? 11.935 -12.725 16.105 1.00 36.66 88 THR A N 1
ATOM 682 C CA . THR A 1 88 ? 10.847 -12.619 17.085 1.00 36.66 88 THR A CA 1
ATOM 683 C C . THR A 1 88 ? 9.862 -11.544 16.648 1.00 36.66 88 THR A C 1
ATOM 685 O O . THR A 1 88 ? 10.168 -10.357 16.690 1.00 36.66 88 THR A O 1
ATOM 688 N N . ALA A 1 89 ? 8.682 -11.986 16.199 1.00 44.94 89 ALA A N 1
ATOM 689 C CA . ALA A 1 89 ? 7.485 -11.176 15.958 1.00 44.94 89 ALA A CA 1
ATOM 690 C C . ALA A 1 89 ? 7.765 -9.812 15.299 1.00 44.94 89 ALA A C 1
ATOM 692 O O . ALA A 1 89 ? 7.528 -8.762 15.898 1.00 44.94 89 ALA A O 1
ATOM 693 N N . ARG A 1 90 ? 8.272 -9.823 14.056 1.00 53.59 90 ARG A N 1
ATOM 694 C CA . ARG A 1 90 ? 8.507 -8.601 13.274 1.00 53.59 90 ARG A CA 1
ATOM 695 C C . ARG A 1 90 ? 7.194 -7.821 13.170 1.00 53.59 90 ARG A C 1
ATOM 697 O O . ARG A 1 90 ? 6.335 -8.146 12.350 1.00 53.59 90 ARG A O 1
ATOM 704 N N . ARG A 1 91 ? 7.015 -6.804 14.022 1.00 59.44 91 ARG A N 1
ATOM 705 C CA . ARG A 1 91 ? 5.981 -5.785 13.823 1.00 59.44 91 ARG A CA 1
ATOM 706 C C . ARG A 1 91 ? 6.205 -5.242 12.417 1.00 59.44 91 ARG A C 1
ATOM 708 O O . ARG A 1 91 ? 7.279 -4.712 12.140 1.00 59.44 91 ARG A O 1
ATOM 715 N N . ARG A 1 92 ? 5.211 -5.420 11.545 1.00 69.12 92 ARG A N 1
ATOM 716 C CA . ARG A 1 92 ? 5.232 -4.861 10.190 1.00 69.12 92 ARG A CA 1
ATOM 717 C C . ARG A 1 92 ? 5.471 -3.355 10.300 1.00 69.12 92 ARG A C 1
ATOM 719 O O . ARG A 1 92 ? 4.767 -2.674 11.047 1.00 69.12 92 ARG A O 1
ATOM 726 N N . ASN A 1 93 ? 6.486 -2.864 9.604 1.00 81.94 93 ASN A N 1
ATOM 727 C CA . ASN A 1 93 ? 6.863 -1.457 9.568 1.00 81.94 93 ASN A CA 1
ATOM 728 C C . ASN A 1 93 ? 6.718 -0.960 8.128 1.00 81.94 93 ASN A C 1
ATOM 730 O O . ASN A 1 93 ? 7.153 -1.631 7.200 1.00 81.94 93 ASN A O 1
ATOM 734 N N . VAL A 1 94 ? 6.141 0.229 7.942 1.00 87.50 94 VAL A N 1
ATOM 735 C CA . VAL A 1 94 ? 5.959 0.843 6.617 1.00 87.50 94 VAL A CA 1
ATOM 736 C C . VAL A 1 94 ? 7.264 0.941 5.806 1.00 87.50 94 VAL A C 1
ATOM 738 O O . VAL A 1 94 ? 7.235 0.850 4.584 1.00 87.50 94 VAL A O 1
ATOM 741 N N . HIS A 1 95 ? 8.415 1.077 6.467 1.00 87.19 95 HIS A N 1
ATOM 742 C CA . HIS A 1 95 ? 9.728 1.167 5.824 1.00 87.19 95 HIS A CA 1
ATOM 743 C C . HIS A 1 95 ? 10.506 -0.155 5.806 1.00 87.19 95 HIS A C 1
ATOM 745 O O . HIS A 1 95 ? 11.675 -0.165 5.423 1.00 87.19 95 HIS A O 1
ATOM 751 N N . ASP A 1 96 ? 9.908 -1.272 6.236 1.00 88.38 96 ASP A N 1
ATOM 752 C CA . ASP A 1 96 ? 10.579 -2.561 6.114 1.00 88.38 96 ASP A CA 1
ATOM 753 C C . ASP A 1 96 ? 10.592 -3.061 4.660 1.00 88.38 96 ASP A C 1
ATOM 755 O O . ASP A 1 96 ? 9.702 -2.788 3.851 1.00 88.38 96 ASP A O 1
ATOM 759 N N . VAL A 1 97 ? 11.644 -3.810 4.323 1.00 90.94 97 VAL A N 1
ATOM 760 C CA . VAL A 1 97 ? 11.858 -4.346 2.971 1.00 90.94 97 VAL A CA 1
ATOM 761 C C . VAL A 1 97 ? 10.680 -5.192 2.497 1.00 90.94 97 VAL A C 1
ATOM 763 O O . VAL A 1 97 ? 10.325 -5.139 1.323 1.00 90.94 97 VAL A O 1
ATOM 766 N N . HIS A 1 98 ? 10.044 -5.945 3.398 1.00 91.00 98 HIS A N 1
ATOM 767 C CA . HIS A 1 98 ? 8.911 -6.792 3.040 1.00 91.00 98 HIS A CA 1
ATOM 768 C C . HIS A 1 98 ? 7.702 -5.955 2.603 1.00 91.00 98 HIS A C 1
ATOM 770 O O . HIS A 1 98 ? 7.114 -6.231 1.563 1.00 91.00 98 HIS A O 1
ATOM 776 N N . THR A 1 99 ? 7.343 -4.920 3.359 1.00 94.94 99 THR A N 1
ATOM 777 C CA . THR A 1 99 ? 6.216 -4.030 3.065 1.00 94.94 99 THR A CA 1
ATOM 778 C C . THR A 1 99 ? 6.452 -3.283 1.762 1.00 94.94 99 THR A C 1
ATOM 780 O O . THR A 1 99 ? 5.589 -3.312 0.891 1.00 94.94 99 THR A O 1
ATOM 783 N N . LEU A 1 100 ? 7.637 -2.693 1.580 1.00 96.38 100 LEU A N 1
ATOM 784 C CA . LEU A 1 100 ? 7.988 -1.971 0.353 1.00 96.38 100 LEU A CA 1
ATOM 785 C C . LEU A 1 100 ? 7.949 -2.887 -0.878 1.00 96.38 100 LEU A C 1
ATOM 787 O O . LEU A 1 100 ? 7.379 -2.517 -1.905 1.00 96.38 100 LEU A O 1
ATOM 791 N N . LEU A 1 101 ? 8.483 -4.109 -0.762 1.00 95.69 101 LEU A N 1
ATOM 792 C CA . LEU A 1 101 ? 8.421 -5.105 -1.830 1.00 95.69 101 LEU A CA 1
ATOM 793 C C . LEU A 1 101 ? 6.973 -5.498 -2.155 1.00 95.69 101 LEU A C 1
ATOM 795 O O . LEU A 1 101 ? 6.601 -5.535 -3.324 1.00 95.69 101 LEU A O 1
ATOM 799 N N . ARG A 1 102 ? 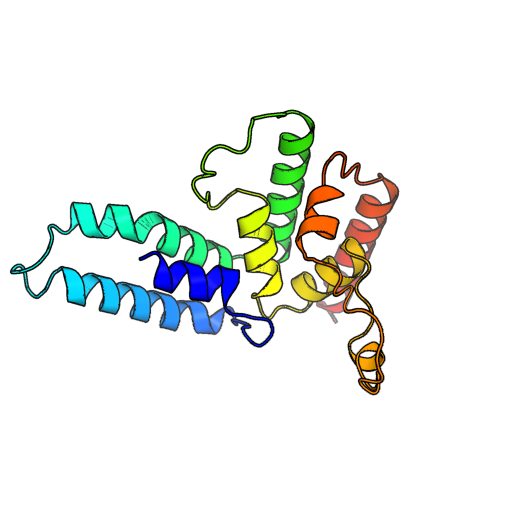6.137 -5.754 -1.141 1.00 96.06 102 ARG A N 1
ATOM 800 C CA . ARG A 1 102 ? 4.721 -6.103 -1.343 1.00 96.06 102 ARG A CA 1
ATOM 801 C C . ARG A 1 102 ? 3.915 -4.973 -1.971 1.00 96.06 102 ARG A C 1
ATOM 803 O O . ARG A 1 102 ? 3.114 -5.242 -2.861 1.00 96.06 102 ARG A O 1
ATOM 810 N N . VAL A 1 103 ? 4.162 -3.727 -1.570 1.00 97.38 103 VAL A N 1
ATOM 811 C CA . VAL A 1 103 ? 3.547 -2.556 -2.209 1.00 97.38 103 VAL A CA 1
ATOM 812 C C . VAL A 1 103 ? 3.949 -2.482 -3.682 1.00 97.38 103 VAL A C 1
ATOM 814 O O . VAL A 1 103 ? 3.080 -2.298 -4.525 1.00 97.38 103 VAL A O 1
ATOM 817 N N . LEU A 1 104 ? 5.227 -2.691 -4.024 1.00 97.06 104 LEU A N 1
ATOM 818 C CA . LEU A 1 104 ? 5.658 -2.733 -5.428 1.00 97.06 104 LEU A CA 1
ATOM 819 C C . LEU A 1 104 ? 4.980 -3.863 -6.214 1.00 97.06 104 LEU A C 1
ATOM 821 O O . LEU A 1 104 ? 4.591 -3.640 -7.355 1.00 97.06 104 LEU A O 1
ATOM 825 N N . CYS A 1 105 ? 4.803 -5.046 -5.617 1.00 96.06 105 CYS A N 1
ATOM 826 C CA . CYS A 1 105 ? 4.122 -6.171 -6.268 1.00 96.06 105 CYS A CA 1
ATOM 827 C C . CYS A 1 105 ? 2.651 -5.874 -6.588 1.00 96.06 105 CYS A C 1
ATOM 829 O O 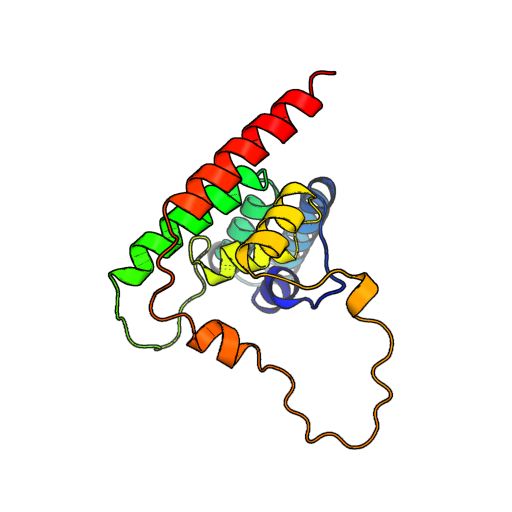. CYS A 1 105 ? 2.146 -6.317 -7.615 1.00 96.06 105 CYS A O 1
ATOM 831 N N . HIS A 1 106 ? 1.965 -5.146 -5.709 1.00 97.31 106 HIS A N 1
ATOM 832 C CA . HIS A 1 106 ? 0.545 -4.835 -5.853 1.00 97.31 106 HIS A CA 1
ATOM 833 C C . HIS A 1 106 ? 0.280 -3.454 -6.463 1.00 97.31 106 HIS A C 1
ATOM 835 O O . HIS A 1 106 ? -0.873 -3.119 -6.720 1.00 97.31 106 HIS A O 1
ATOM 841 N N . LYS A 1 107 ? 1.301 -2.635 -6.734 1.00 96.94 107 LYS A N 1
ATOM 842 C CA . LYS A 1 107 ? 1.131 -1.367 -7.452 1.00 96.94 107 LYS A CA 1
ATOM 843 C C . LYS A 1 107 ? 1.043 -1.648 -8.952 1.00 96.94 107 LYS A C 1
ATOM 845 O O . LYS A 1 107 ? 1.983 -2.161 -9.557 1.00 96.94 107 LYS A O 1
ATOM 850 N N . LYS A 1 108 ? -0.076 -1.272 -9.576 1.00 95.94 108 LYS A N 1
ATOM 851 C CA . LYS A 1 108 ? -0.293 -1.380 -11.024 1.00 95.94 108 LYS A CA 1
ATOM 852 C C . LYS A 1 108 ? 0.494 -0.289 -11.755 1.00 95.94 108 LYS A C 1
ATOM 854 O O . LYS A 1 108 ? -0.059 0.717 -12.185 1.00 95.94 108 LYS A O 1
ATOM 859 N N . ASP A 1 109 ? 1.802 -0.496 -11.857 1.00 96.44 109 ASP A N 1
ATOM 860 C CA . ASP A 1 109 ? 2.761 0.446 -12.428 1.00 96.44 109 ASP A CA 1
ATOM 861 C C . ASP A 1 109 ? 3.822 -0.293 -13.268 1.00 96.44 109 ASP A C 1
ATOM 863 O O . ASP A 1 109 ? 4.359 -1.336 -12.872 1.00 96.44 109 ASP A O 1
ATOM 867 N N . ASN A 1 110 ? 4.125 0.246 -14.453 1.00 94.56 110 ASN A N 1
ATOM 868 C CA . ASN A 1 110 ? 5.076 -0.363 -15.388 1.00 94.56 110 ASN A CA 1
ATOM 869 C C . ASN A 1 110 ? 6.521 -0.313 -14.874 1.00 94.56 110 ASN A C 1
ATOM 871 O O . ASN A 1 110 ? 7.282 -1.256 -15.107 1.00 94.56 110 ASN A O 1
ATOM 875 N N . GLY A 1 111 ? 6.906 0.757 -14.176 1.00 94.44 111 GLY A N 1
ATOM 876 C CA . GLY A 1 111 ? 8.227 0.914 -13.570 1.00 94.44 111 GLY A CA 1
ATOM 877 C C . GLY A 1 111 ? 8.438 -0.078 -12.430 1.00 94.44 111 GLY A C 1
ATOM 878 O O . GLY A 1 111 ? 9.447 -0.783 -12.422 1.00 94.44 111 GLY A O 1
ATOM 879 N N . ALA A 1 112 ? 7.448 -0.225 -11.543 1.00 95.56 112 ALA A N 1
ATOM 880 C CA . ALA A 1 112 ? 7.458 -1.244 -10.491 1.00 95.56 112 ALA A CA 1
ATOM 881 C C . ALA A 1 112 ? 7.581 -2.658 -11.084 1.00 95.56 112 ALA A C 1
ATOM 883 O O . ALA A 1 112 ? 8.468 -3.422 -10.705 1.00 95.56 112 ALA A O 1
ATOM 884 N N . SER A 1 113 ? 6.754 -2.979 -12.085 1.00 93.75 113 SER A N 1
ATOM 885 C CA . SER A 1 113 ? 6.776 -4.286 -12.758 1.00 93.75 113 SER A CA 1
ATOM 886 C C . SER A 1 113 ? 8.119 -4.576 -13.435 1.00 93.75 113 SER A C 1
ATOM 888 O O . SER A 1 113 ? 8.636 -5.690 -13.352 1.00 93.75 113 SER A O 1
ATOM 890 N N . THR A 1 114 ? 8.695 -3.580 -14.112 1.00 93.31 114 THR A N 1
ATOM 891 C CA . THR A 1 114 ? 9.991 -3.702 -14.795 1.00 93.31 114 THR A CA 1
ATOM 892 C C . THR A 1 114 ? 11.115 -3.920 -13.789 1.00 93.31 114 THR A C 1
ATOM 894 O O . THR A 1 114 ? 11.915 -4.839 -13.959 1.00 93.31 114 THR A O 1
ATOM 897 N N . PHE A 1 115 ? 11.133 -3.132 -12.710 1.00 93.81 115 PHE A N 1
ATOM 898 C CA . PHE A 1 115 ? 12.082 -3.296 -11.614 1.00 93.81 115 PHE A CA 1
ATOM 899 C C . PHE A 1 115 ? 12.019 -4.708 -11.024 1.00 93.81 115 PHE A C 1
ATOM 901 O O . PHE A 1 115 ? 13.048 -5.374 -10.946 1.00 93.81 115 PHE A O 1
ATOM 908 N N . LEU A 1 116 ? 10.825 -5.197 -10.675 1.00 93.44 116 LEU A N 1
ATOM 909 C CA . LEU A 1 116 ? 10.652 -6.522 -10.071 1.00 93.44 116 LEU A CA 1
ATOM 910 C C . LEU A 1 116 ? 11.118 -7.647 -11.001 1.00 93.44 116 LEU A C 1
ATOM 912 O O . LEU A 1 116 ? 11.814 -8.558 -10.555 1.00 93.44 116 LEU A O 1
ATOM 916 N N . LYS A 1 117 ? 10.784 -7.570 -12.296 1.00 90.62 117 LYS A N 1
ATOM 917 C CA . LYS A 1 117 ? 11.215 -8.561 -13.294 1.00 90.62 117 LYS A CA 1
ATOM 918 C C . LYS A 1 117 ? 12.731 -8.650 -13.398 1.00 90.62 117 LYS A C 1
ATOM 920 O O . LYS A 1 117 ? 13.270 -9.751 -13.397 1.00 90.62 117 LYS A O 1
ATOM 925 N N . ILE A 1 118 ? 13.406 -7.503 -13.471 1.00 89.06 118 ILE A N 1
ATOM 926 C CA . ILE A 1 118 ? 14.868 -7.440 -13.576 1.00 89.06 118 ILE A CA 1
ATOM 927 C C . ILE A 1 118 ? 15.505 -7.916 -12.276 1.00 89.06 118 ILE A C 1
ATOM 929 O O . ILE A 1 118 ? 16.369 -8.786 -12.297 1.00 89.06 118 ILE A O 1
ATOM 933 N N . GLN A 1 119 ? 15.056 -7.375 -11.144 1.00 88.31 119 GLN A N 1
ATOM 934 C CA . GLN A 1 119 ? 15.705 -7.618 -9.865 1.00 88.31 119 GLN A CA 1
ATOM 935 C C . GLN A 1 119 ? 15.579 -9.072 -9.410 1.00 88.31 119 GLN A C 1
ATOM 937 O O . GLN A 1 119 ? 16.531 -9.672 -8.911 1.00 88.31 119 GLN A O 1
ATOM 942 N N . TYR A 1 120 ? 14.400 -9.659 -9.597 1.00 87.31 120 TYR A N 1
ATOM 943 C CA . TYR A 1 120 ? 14.113 -11.019 -9.151 1.00 87.31 120 TYR A CA 1
ATOM 944 C C . TYR A 1 120 ? 14.203 -12.050 -10.275 1.00 87.31 120 TYR A C 1
ATOM 946 O O . TYR A 1 120 ? 13.869 -13.209 -10.045 1.00 87.31 120 TYR A O 1
ATOM 954 N N . HIS A 1 121 ? 14.683 -11.649 -11.459 1.00 88.12 121 HIS A N 1
ATOM 955 C CA . HIS A 1 121 ? 14.844 -12.520 -12.627 1.00 88.12 121 HIS A CA 1
ATOM 956 C C . HIS A 1 121 ? 13.563 -13.312 -12.932 1.00 88.12 121 HIS A C 1
ATOM 958 O O . HIS A 1 121 ? 13.599 -14.518 -13.182 1.00 88.12 121 HIS A O 1
ATOM 964 N N . LEU A 1 122 ? 12.415 -12.634 -12.846 1.00 85.50 122 LEU A N 1
ATOM 965 C CA . LEU A 1 122 ? 11.120 -13.283 -13.025 1.00 85.50 122 LEU A CA 1
ATOM 966 C C . LEU A 1 122 ? 10.941 -13.682 -14.498 1.00 85.50 122 LEU A C 1
ATOM 968 O O . LEU A 1 122 ? 11.274 -12.885 -15.384 1.00 85.50 122 LEU A O 1
ATOM 972 N N . PRO A 1 123 ? 10.402 -14.882 -14.773 1.00 82.69 123 PRO A N 1
ATOM 973 C CA . PRO A 1 123 ? 10.150 -15.326 -16.136 1.00 82.69 123 PRO A CA 1
ATOM 974 C C . PRO A 1 123 ? 9.084 -14.452 -16.807 1.00 82.69 123 PRO A C 1
ATOM 976 O O . PRO A 1 123 ?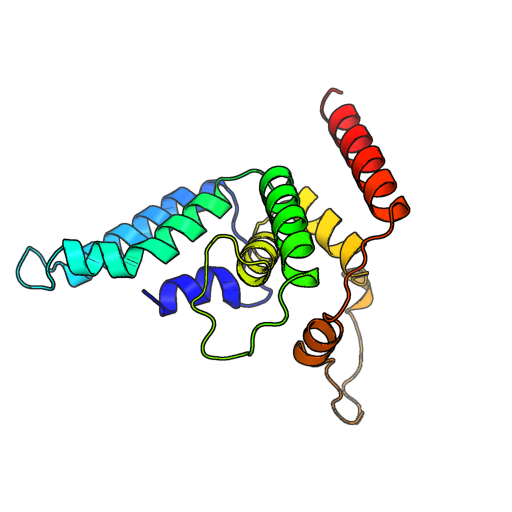 8.346 -13.700 -16.154 1.00 82.69 123 PRO A O 1
ATOM 979 N N . ARG A 1 124 ? 9.010 -14.508 -18.141 1.00 76.44 124 ARG A N 1
ATOM 980 C CA . ARG A 1 124 ? 7.990 -13.746 -18.865 1.00 76.44 124 ARG A CA 1
ATOM 981 C C . ARG A 1 124 ? 6.627 -14.339 -18.554 1.00 76.44 124 ARG A C 1
ATOM 983 O O . ARG A 1 124 ? 6.496 -15.535 -18.338 1.00 76.44 124 ARG A O 1
ATOM 990 N N . SER A 1 125 ? 5.593 -13.504 -18.593 1.00 70.75 125 SER A N 1
ATOM 991 C CA . SER A 1 125 ? 4.216 -13.957 -18.376 1.00 70.75 125 SER A CA 1
ATOM 992 C C . SER A 1 125 ? 3.789 -15.062 -19.357 1.00 70.75 125 SER A C 1
ATOM 994 O O . SER A 1 125 ? 2.977 -15.894 -18.990 1.00 70.75 125 SER A O 1
ATOM 996 N N . SER A 1 126 ? 4.363 -15.094 -20.566 1.00 70.81 126 SER A N 1
ATOM 997 C CA . SER A 1 126 ? 4.157 -16.145 -21.577 1.00 70.81 126 SER A CA 1
ATOM 998 C C . SER A 1 126 ? 4.759 -17.500 -21.210 1.00 70.81 126 SER A C 1
ATOM 1000 O O . SER A 1 126 ? 4.358 -18.512 -21.764 1.00 70.81 126 SER A O 1
ATOM 1002 N N . ASP A 1 127 ? 5.740 -17.522 -20.309 1.00 72.25 127 ASP A N 1
ATOM 1003 C CA . ASP A 1 127 ? 6.459 -18.741 -19.933 1.00 72.25 127 ASP A CA 1
ATOM 1004 C C . ASP A 1 127 ? 5.717 -19.503 -18.816 1.00 72.25 127 ASP A C 1
ATOM 1006 O O . ASP A 1 127 ? 6.201 -20.526 -18.336 1.00 72.25 127 ASP A O 1
ATOM 1010 N N . TYR A 1 128 ? 4.563 -18.985 -18.372 1.00 69.06 128 TYR A N 1
ATOM 1011 C CA . TYR A 1 128 ? 3.725 -19.598 -17.340 1.00 69.06 128 TYR A CA 1
ATOM 1012 C C . TYR A 1 128 ? 2.670 -20.572 -17.897 1.00 69.06 128 TYR A C 1
ATOM 1014 O O . TYR A 1 128 ? 2.054 -21.276 -17.096 1.00 69.06 128 TYR A O 1
ATOM 1022 N N . ASP A 1 129 ? 2.469 -20.649 -19.219 1.00 59.75 129 ASP A N 1
ATOM 1023 C CA . ASP A 1 129 ? 1.500 -21.568 -19.831 1.00 59.75 129 ASP A CA 1
ATOM 1024 C C . ASP A 1 129 ? 2.092 -22.979 -20.066 1.00 59.75 129 ASP A C 1
ATOM 1026 O O . ASP A 1 129 ? 3.209 -23.142 -20.556 1.00 59.75 129 ASP A O 1
ATOM 1030 N N . ASP A 1 130 ? 1.285 -23.988 -19.711 1.00 52.69 130 ASP A N 1
ATOM 1031 C CA . ASP A 1 130 ? 1.416 -25.439 -19.927 1.00 52.69 130 ASP A CA 1
ATOM 1032 C C . ASP A 1 130 ? 2.557 -26.205 -19.229 1.00 52.69 130 ASP A C 1
ATOM 1034 O O . ASP A 1 130 ? 3.414 -26.828 -19.858 1.00 52.69 130 ASP A O 1
ATOM 1038 N N . VAL A 1 131 ? 2.455 -26.351 -17.902 1.00 49.78 131 VAL A N 1
ATOM 1039 C CA . VAL A 1 131 ? 2.870 -27.618 -17.270 1.00 49.78 131 VAL A CA 1
ATOM 1040 C C . VAL A 1 131 ? 1.617 -28.473 -17.064 1.00 49.78 131 VAL A C 1
ATOM 1042 O O . VAL A 1 131 ? 0.841 -28.194 -16.145 1.00 49.78 131 VAL A O 1
ATOM 1045 N N . PRO A 1 132 ? 1.385 -29.528 -17.872 1.00 46.03 132 PRO A N 1
ATOM 1046 C CA . PRO A 1 132 ? 0.392 -30.537 -17.540 1.00 46.03 132 PRO A CA 1
ATOM 1047 C C . PRO A 1 132 ? 0.739 -31.089 -16.160 1.00 46.03 132 PRO A C 1
ATOM 1049 O O . PRO A 1 132 ? 1.860 -31.554 -15.945 1.00 46.03 132 PRO A O 1
ATOM 1052 N N . VAL A 1 133 ? -0.207 -31.031 -15.222 1.00 52.50 133 VAL A N 1
ATOM 1053 C CA . VAL A 1 133 ? -0.078 -31.650 -13.899 1.00 52.50 133 VAL A CA 1
ATOM 1054 C C . VAL A 1 133 ? 0.012 -33.162 -14.105 1.00 52.50 133 VAL A C 1
ATOM 1056 O O . VAL A 1 133 ? -0.989 -33.871 -14.118 1.00 52.50 133 VAL A O 1
ATOM 1059 N N . LYS A 1 134 ? 1.224 -33.652 -14.347 1.00 47.31 134 LYS A N 1
ATOM 1060 C CA . LYS A 1 134 ? 1.554 -35.067 -14.420 1.00 47.31 134 LYS A CA 1
ATOM 1061 C C . LYS A 1 134 ? 2.638 -35.318 -13.386 1.00 47.31 134 LYS A C 1
ATOM 1063 O O . LYS A 1 134 ? 3.814 -35.095 -13.647 1.00 47.31 134 LYS A O 1
ATOM 1068 N N . ASP A 1 135 ? 2.185 -35.677 -12.189 1.00 46.28 135 ASP A N 1
ATOM 1069 C CA . ASP A 1 135 ? 2.925 -36.371 -11.130 1.00 46.28 135 ASP A CA 1
ATOM 1070 C C . ASP A 1 135 ? 4.409 -35.994 -10.975 1.00 46.28 135 ASP A C 1
ATOM 1072 O O . ASP A 1 135 ? 5.289 -36.853 -10.928 1.00 46.28 135 ASP A O 1
ATOM 1076 N N . ALA A 1 136 ? 4.703 -34.700 -10.852 1.00 39.97 136 ALA A N 1
ATOM 1077 C CA . ALA A 1 136 ? 5.979 -34.248 -10.314 1.00 39.97 136 ALA A CA 1
ATOM 1078 C C . ALA A 1 136 ? 5.809 -34.032 -8.803 1.00 39.97 136 ALA A C 1
ATOM 1080 O O . ALA A 1 136 ? 4.820 -33.411 -8.398 1.00 39.97 136 ALA A O 1
ATOM 1081 N N . PRO A 1 137 ? 6.734 -34.504 -7.943 1.00 38.12 137 PRO A N 1
ATOM 1082 C CA . PRO A 1 137 ? 6.675 -34.189 -6.525 1.00 38.12 137 PRO A CA 1
ATOM 1083 C C . PRO A 1 137 ? 6.672 -32.669 -6.392 1.00 38.12 137 PRO A C 1
ATOM 1085 O O . PRO A 1 137 ? 7.617 -32.004 -6.816 1.00 38.12 137 PRO A O 1
ATOM 1088 N N . SER A 1 138 ? 5.569 -32.151 -5.850 1.00 41.12 138 SER A N 1
ATOM 1089 C CA . SER A 1 138 ? 5.281 -30.738 -5.624 1.00 41.12 138 SER A CA 1
ATOM 1090 C C . SER A 1 138 ? 6.421 -30.079 -4.845 1.00 41.12 138 SER A C 1
ATOM 1092 O O . SER A 1 138 ? 6.389 -29.955 -3.621 1.00 41.12 138 SER A O 1
ATOM 1094 N N . LYS A 1 139 ? 7.440 -29.625 -5.565 1.00 40.28 139 LYS A N 1
ATOM 1095 C CA . LYS A 1 139 ? 8.356 -28.588 -5.116 1.00 40.28 139 LYS A CA 1
ATOM 1096 C C . LYS A 1 139 ? 7.929 -27.311 -5.812 1.00 40.28 139 LYS A C 1
ATOM 1098 O O . LYS A 1 139 ? 8.616 -26.799 -6.688 1.00 40.28 139 LYS A O 1
ATOM 1103 N N . VAL A 1 140 ? 6.752 -26.821 -5.421 1.00 41.75 140 VAL A N 1
ATOM 1104 C CA . VAL A 1 140 ? 6.459 -25.391 -5.532 1.00 41.75 140 VAL A CA 1
ATOM 1105 C C . VAL A 1 140 ? 7.678 -24.686 -4.932 1.00 41.75 140 VAL A C 1
ATOM 1107 O O . VAL A 1 140 ? 8.049 -25.053 -3.813 1.00 41.75 140 VAL A O 1
ATOM 1110 N N . PRO A 1 141 ? 8.347 -23.755 -5.633 1.00 40.84 141 PRO A N 1
ATOM 1111 C CA . PRO A 1 141 ? 9.386 -22.950 -5.016 1.00 40.84 141 PRO A CA 1
ATOM 1112 C C . PRO A 1 141 ? 8.708 -22.217 -3.865 1.00 40.84 141 PRO A C 1
ATOM 1114 O O . PRO A 1 141 ? 7.911 -21.302 -4.075 1.00 40.84 141 PRO A O 1
ATOM 1117 N N . ILE A 1 142 ? 8.910 -22.708 -2.645 1.00 42.03 142 ILE A N 1
ATOM 1118 C CA . ILE A 1 142 ? 8.272 -22.124 -1.480 1.00 42.03 142 ILE A CA 1
ATOM 1119 C C . ILE A 1 142 ? 8.847 -20.715 -1.402 1.00 42.03 142 ILE A C 1
ATOM 1121 O O . ILE A 1 142 ? 10.059 -20.530 -1.481 1.00 42.03 142 ILE A O 1
ATOM 1125 N N . PHE A 1 143 ? 7.991 -19.705 -1.269 1.00 46.28 143 PHE A N 1
ATOM 1126 C CA . PHE A 1 143 ? 8.413 -18.306 -1.137 1.00 46.28 143 PHE A CA 1
ATOM 1127 C C . PHE A 1 143 ? 9.459 -18.135 -0.010 1.00 46.28 143 PHE A C 1
ATOM 1129 O O . PHE A 1 143 ? 10.286 -17.226 -0.049 1.00 46.28 143 PHE A O 1
ATOM 1136 N N . SER A 1 144 ? 9.475 -19.064 0.958 1.00 38.22 144 SER A N 1
ATOM 1137 C CA . SER A 1 144 ? 10.514 -19.193 1.977 1.00 38.22 144 SER A CA 1
ATOM 1138 C C . SER A 1 144 ? 11.907 -19.433 1.408 1.00 38.22 144 SER A C 1
ATOM 1140 O O . SER A 1 144 ? 12.835 -18.882 1.962 1.00 38.22 144 SER A O 1
ATOM 1142 N N . ASP A 1 145 ? 12.099 -20.185 0.324 1.00 37.44 145 ASP A N 1
ATOM 1143 C CA . ASP A 1 145 ? 13.427 -20.448 -0.255 1.00 37.44 145 ASP A CA 1
ATOM 1144 C C . ASP A 1 145 ? 13.986 -19.225 -0.995 1.00 37.44 145 ASP A C 1
ATOM 1146 O O . ASP A 1 145 ? 15.196 -18.989 -0.986 1.00 37.44 145 ASP A O 1
ATOM 1150 N N . MET A 1 146 ? 13.110 -18.387 -1.563 1.00 44.72 146 MET A N 1
ATOM 1151 C CA . MET A 1 146 ? 13.499 -17.078 -2.105 1.00 44.72 146 MET A CA 1
ATOM 1152 C C . MET A 1 146 ? 13.826 -16.076 -0.990 1.00 44.72 146 MET A C 1
ATOM 1154 O O . MET A 1 146 ? 14.779 -15.310 -1.118 1.00 44.72 146 MET A O 1
ATOM 1158 N N . LEU A 1 147 ? 13.082 -16.108 0.121 1.00 44.28 147 LEU A N 1
ATOM 1159 C CA . LEU A 1 147 ? 13.354 -15.282 1.303 1.00 44.28 147 LEU A CA 1
ATOM 1160 C C . LEU A 1 147 ? 14.566 -15.783 2.117 1.00 44.28 147 LEU A C 1
ATOM 1162 O O . LEU A 1 147 ? 15.304 -14.968 2.660 1.00 44.28 147 LEU A O 1
ATOM 1166 N N . ASN A 1 148 ? 14.824 -17.094 2.153 1.00 39.81 148 ASN A N 1
ATOM 1167 C CA . ASN A 1 148 ? 15.948 -17.734 2.851 1.00 39.81 148 ASN A CA 1
ATOM 1168 C C . ASN A 1 148 ? 17.270 -17.580 2.090 1.00 39.81 148 ASN A C 1
ATOM 1170 O O . ASN A 1 148 ? 18.333 -17.595 2.704 1.00 39.81 148 ASN A O 1
ATOM 1174 N N . ARG A 1 149 ? 17.228 -17.336 0.771 1.00 41.97 149 ARG A N 1
ATOM 1175 C CA . ARG A 1 149 ? 18.373 -16.782 0.024 1.00 41.97 149 ARG A CA 1
ATOM 1176 C C . ARG A 1 149 ? 18.671 -15.316 0.376 1.00 41.97 149 ARG A C 1
ATOM 1178 O O . ARG A 1 149 ? 19.632 -14.756 -0.135 1.00 41.97 149 ARG A O 1
ATOM 1185 N N . GLY A 1 150 ? 17.883 -14.705 1.263 1.00 39.72 150 GLY A N 1
ATOM 1186 C CA . GLY A 1 150 ? 18.006 -13.320 1.711 1.00 39.72 150 GLY A CA 1
ATOM 1187 C C . GLY A 1 150 ? 19.071 -13.032 2.767 1.00 39.72 150 GLY A C 1
ATOM 1188 O O . GLY A 1 150 ? 19.072 -11.935 3.320 1.00 39.72 150 GLY A O 1
ATOM 1189 N N . ALA A 1 151 ? 20.000 -13.951 3.032 1.00 37.00 151 ALA A N 1
ATOM 1190 C CA . ALA A 1 151 ? 21.231 -13.612 3.734 1.00 37.00 151 ALA A CA 1
ATOM 1191 C C . ALA A 1 151 ? 22.322 -13.302 2.693 1.00 37.00 151 ALA A C 1
ATOM 1193 O O . ALA A 1 151 ? 22.918 -14.209 2.123 1.00 37.00 151 ALA A O 1
ATOM 1194 N N . SER A 1 152 ? 22.563 -12.006 2.456 1.00 39.88 152 SER A N 1
ATOM 1195 C CA . SER A 1 152 ? 23.486 -11.389 1.477 1.00 39.88 152 SER A CA 1
ATOM 1196 C C . SER A 1 152 ? 22.911 -11.083 0.082 1.00 39.88 152 SER A C 1
ATOM 1198 O O . SER A 1 152 ? 23.378 -11.553 -0.951 1.00 39.88 152 SER A O 1
ATOM 1200 N N . PHE A 1 153 ? 21.938 -10.169 0.032 1.00 45.16 153 PHE A N 1
ATOM 1201 C CA . PHE A 1 153 ? 21.681 -9.391 -1.185 1.00 45.16 153 PHE A CA 1
ATOM 1202 C C . PHE A 1 153 ? 22.791 -8.348 -1.367 1.00 45.16 153 PHE A C 1
ATOM 1204 O O . PHE A 1 153 ? 22.613 -7.176 -1.047 1.00 45.16 153 PHE A O 1
ATOM 1211 N N . ASN A 1 154 ? 23.958 -8.769 -1.858 1.00 49.41 154 ASN A N 1
ATOM 1212 C CA . ASN A 1 154 ? 24.964 -7.819 -2.320 1.00 49.41 154 ASN A CA 1
ATOM 1213 C C . ASN A 1 154 ? 24.593 -7.399 -3.745 1.00 49.41 154 ASN A C 1
ATOM 1215 O O . ASN A 1 154 ? 24.867 -8.101 -4.719 1.00 49.41 154 ASN A O 1
ATOM 1219 N N . TRP A 1 155 ? 23.888 -6.276 -3.850 1.00 50.25 155 TRP A N 1
ATOM 1220 C CA . TRP A 1 155 ? 23.545 -5.669 -5.125 1.00 50.25 155 TRP A CA 1
ATOM 1221 C C . TRP A 1 155 ? 24.838 -5.191 -5.802 1.00 50.25 155 TRP A C 1
ATOM 1223 O O . TRP A 1 155 ? 25.493 -4.270 -5.317 1.00 50.25 155 TRP A O 1
ATOM 1233 N N . SER A 1 156 ? 25.236 -5.824 -6.909 1.00 56.22 156 SER A N 1
ATOM 1234 C CA . SER A 1 156 ? 26.472 -5.454 -7.606 1.00 56.22 156 SER A CA 1
ATOM 1235 C C . SER A 1 156 ? 26.358 -4.055 -8.222 1.00 56.22 156 SER A C 1
ATOM 1237 O O . SER A 1 156 ? 25.292 -3.652 -8.699 1.00 56.22 156 SER A O 1
ATOM 1239 N N . GLU A 1 157 ? 27.461 -3.301 -8.259 1.00 51.06 157 GLU A N 1
ATOM 1240 C CA . GLU A 1 157 ? 27.510 -1.960 -8.872 1.00 51.06 157 GLU A CA 1
ATOM 1241 C C . GLU A 1 157 ? 26.953 -1.956 -10.308 1.00 51.06 157 GLU A C 1
ATOM 1243 O O . GLU A 1 157 ? 26.285 -1.010 -10.734 1.00 51.06 157 GLU A O 1
ATOM 1248 N N . THR A 1 158 ? 27.130 -3.065 -11.030 1.00 49.00 158 THR A N 1
ATOM 1249 C CA . THR A 1 158 ? 26.597 -3.295 -12.377 1.00 49.00 158 THR A CA 1
ATOM 1250 C C . THR A 1 158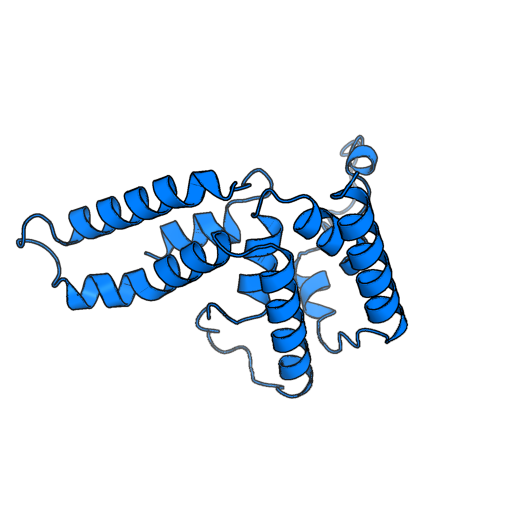 ? 25.067 -3.236 -12.431 1.00 49.00 158 THR A C 1
ATOM 1252 O O . THR A 1 158 ? 24.505 -2.648 -13.360 1.00 49.00 158 THR A O 1
ATOM 1255 N N . GLY A 1 159 ? 24.369 -3.778 -11.427 1.00 55.56 159 GLY A N 1
ATOM 1256 C CA . GLY A 1 159 ? 22.909 -3.691 -11.332 1.00 55.56 159 GLY A CA 1
ATOM 1257 C C . GLY A 1 159 ? 22.431 -2.251 -11.122 1.00 55.56 159 GLY A C 1
ATOM 1258 O O . GLY A 1 159 ? 21.433 -1.831 -11.709 1.00 55.56 159 GLY A O 1
ATOM 1259 N N . GLN A 1 160 ? 23.179 -1.452 -10.341 1.00 58.94 160 GLN A N 1
ATOM 1260 C CA . GLN A 1 160 ? 22.805 -0.059 -10.044 1.00 58.94 160 GLN A CA 1
ATOM 1261 C C . GLN A 1 160 ? 22.971 0.803 -11.290 1.00 58.94 160 GLN A C 1
ATOM 1263 O O . GLN A 1 160 ? 22.105 1.616 -11.612 1.00 58.94 160 GLN A O 1
ATOM 1268 N N . GLN A 1 161 ? 24.076 0.604 -12.010 1.00 57.47 161 GLN A N 1
ATOM 1269 C CA . GLN A 1 161 ? 24.344 1.298 -13.264 1.00 57.47 161 GLN A CA 1
ATOM 1270 C C . GLN A 1 161 ? 23.296 0.952 -14.325 1.00 57.47 161 GLN A C 1
ATOM 1272 O O . GLN A 1 161 ? 22.764 1.857 -14.966 1.00 57.47 161 GLN A O 1
ATOM 1277 N N . SER A 1 162 ? 22.923 -0.324 -14.448 1.00 54.31 162 SER A N 1
ATOM 1278 C CA . SER A 1 162 ? 21.915 -0.777 -15.416 1.00 54.31 162 SER A CA 1
ATOM 1279 C C . SER A 1 162 ? 20.542 -0.154 -15.152 1.00 54.31 162 SER A C 1
ATOM 1281 O O . SER A 1 162 ? 19.905 0.353 -16.078 1.00 54.31 162 SER A O 1
ATOM 1283 N N . PHE A 1 163 ? 20.112 -0.099 -13.887 1.00 61.50 163 PHE A N 1
ATOM 1284 C CA . PHE A 1 163 ? 18.859 0.559 -13.512 1.00 61.50 163 PHE A CA 1
ATOM 1285 C C . PHE A 1 163 ? 18.907 2.074 -13.749 1.00 61.50 163 PHE A C 1
ATOM 1287 O O . PHE A 1 163 ? 17.967 2.637 -14.305 1.00 61.50 163 PHE A O 1
ATOM 1294 N N . ARG A 1 164 ? 20.018 2.745 -13.412 1.00 68.12 164 ARG A N 1
ATOM 1295 C CA . ARG A 1 164 ? 20.194 4.187 -13.677 1.00 68.12 164 ARG A CA 1
ATOM 1296 C C . ARG A 1 164 ? 20.136 4.511 -15.170 1.00 68.12 164 ARG A C 1
ATOM 1298 O O . ARG A 1 164 ? 19.487 5.480 -15.557 1.00 68.12 164 ARG A O 1
ATOM 1305 N N . ILE A 1 165 ? 20.778 3.697 -16.008 1.00 66.38 165 ILE A N 1
ATOM 1306 C CA . ILE A 1 165 ? 20.756 3.854 -17.468 1.00 66.38 165 ILE A CA 1
ATOM 1307 C C . ILE A 1 165 ? 19.336 3.638 -18.004 1.00 66.38 165 ILE A C 1
ATOM 1309 O O . ILE A 1 165 ? 18.857 4.436 -18.808 1.00 66.38 165 ILE A O 1
ATOM 1313 N N . MET A 1 166 ? 18.633 2.610 -17.528 1.00 62.53 166 MET A N 1
ATOM 1314 C CA . MET A 1 166 ? 17.252 2.339 -17.930 1.00 62.53 166 MET A CA 1
ATOM 1315 C C . MET A 1 166 ? 16.287 3.446 -17.491 1.00 62.53 166 MET A C 1
ATOM 1317 O O . MET A 1 166 ? 15.468 3.891 -18.290 1.00 62.53 166 MET A O 1
ATOM 1321 N N . LYS A 1 167 ? 16.418 3.947 -16.259 1.00 67.88 167 LYS A N 1
ATOM 1322 C CA . LYS A 1 167 ? 15.635 5.078 -15.743 1.00 67.88 167 LYS A CA 1
ATOM 1323 C C . LYS A 1 167 ? 15.82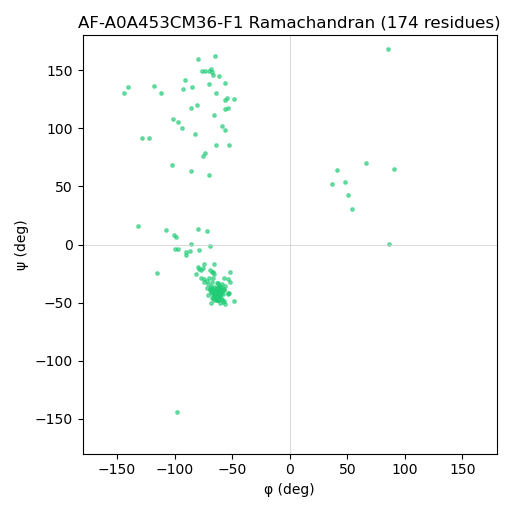8 6.320 -16.611 1.00 67.88 167 LYS A C 1
ATOM 1325 O O . LYS A 1 167 ? 14.854 6.972 -16.974 1.00 67.88 167 LYS A O 1
ATOM 1330 N N . LYS A 1 168 ? 17.071 6.589 -17.024 1.00 71.62 168 LYS A N 1
ATOM 1331 C CA . LYS A 1 168 ? 17.391 7.674 -17.958 1.00 71.62 168 LYS A CA 1
ATOM 1332 C C . LYS A 1 168 ? 16.719 7.470 -19.322 1.00 71.62 168 LYS A C 1
ATOM 1334 O O . LYS A 1 168 ? 16.114 8.401 -19.839 1.00 71.62 168 LYS A O 1
ATOM 1339 N N . LYS A 1 169 ? 16.742 6.246 -19.860 1.00 66.25 169 LYS A N 1
ATOM 1340 C CA . LYS A 1 169 ? 16.080 5.896 -21.130 1.00 66.25 169 LYS A CA 1
ATOM 1341 C C . LYS A 1 169 ? 14.556 6.034 -21.082 1.00 66.25 169 LYS A C 1
ATOM 1343 O O . LYS A 1 169 ? 13.963 6.519 -22.038 1.00 66.25 169 LYS A O 1
ATOM 1348 N N . LEU A 1 170 ? 13.925 5.629 -19.980 1.00 52.72 170 LEU A N 1
ATOM 1349 C CA . LEU A 1 170 ? 12.478 5.761 -19.788 1.00 52.72 170 LEU A CA 1
ATOM 1350 C C . LEU A 1 170 ? 12.054 7.224 -19.630 1.00 52.72 170 LEU A C 1
ATOM 1352 O O . LEU A 1 170 ? 11.037 7.624 -20.189 1.00 52.72 170 LEU A O 1
ATOM 1356 N N . GLN A 1 171 ? 12.851 8.032 -18.924 1.00 56.72 171 GLN A N 1
ATOM 1357 C CA . GLN A 1 171 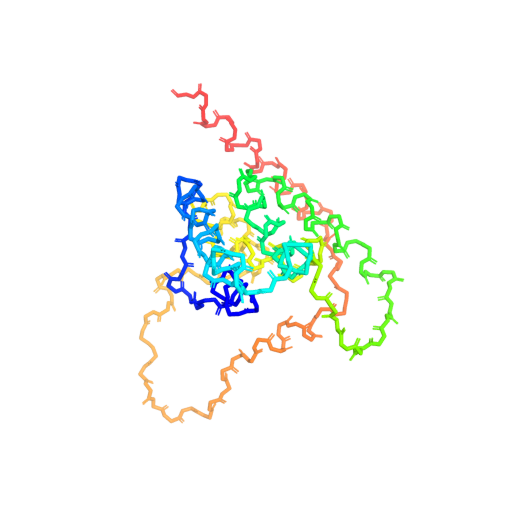? 12.623 9.473 -18.850 1.00 56.72 171 GLN A CA 1
ATOM 1358 C C . GLN A 1 171 ? 12.748 10.121 -20.233 1.00 56.72 171 GLN A C 1
ATOM 1360 O O . GLN A 1 171 ? 11.839 10.837 -20.630 1.00 56.72 171 GLN A O 1
ATOM 1365 N N . GLU A 1 172 ? 13.805 9.822 -20.995 1.00 59.81 172 GLU A N 1
ATOM 1366 C CA . GLU A 1 172 ? 14.008 10.335 -22.361 1.00 59.81 172 GLU A CA 1
ATOM 1367 C C . GLU A 1 172 ? 12.839 9.995 -23.309 1.00 59.81 172 GLU A C 1
ATOM 1369 O O . GLU A 1 172 ? 12.430 10.847 -24.092 1.00 59.81 172 GLU A O 1
ATOM 1374 N N . ALA A 1 173 ? 12.253 8.799 -23.197 1.00 46.50 173 ALA A N 1
ATOM 1375 C CA . ALA A 1 173 ? 11.113 8.371 -24.016 1.00 46.50 173 ALA A CA 1
ATOM 1376 C C . ALA A 1 173 ? 9.769 9.019 -23.625 1.00 46.50 173 ALA A C 1
ATOM 1378 O O . ALA A 1 173 ? 8.827 8.974 -24.407 1.00 46.50 173 ALA A O 1
ATOM 1379 N N . SER A 1 174 ? 9.665 9.613 -22.431 1.00 40.28 174 SER A N 1
ATOM 1380 C CA . SER A 1 174 ? 8.451 10.312 -21.971 1.00 40.28 174 SER A CA 1
ATOM 1381 C C . SER A 1 174 ? 8.372 11.786 -22.402 1.00 40.28 174 SER A C 1
ATOM 1383 O O . SER A 1 174 ? 7.357 12.432 -22.161 1.00 40.28 174 SER A O 1
ATOM 1385 N N . TRP A 1 175 ? 9.433 12.311 -23.032 1.00 45.59 175 TRP A N 1
ATOM 1386 C CA . TRP A 1 175 ? 9.538 13.695 -23.525 1.00 45.59 175 TRP A CA 1
ATOM 1387 C C . TRP A 1 175 ? 9.450 13.815 -25.060 1.00 45.59 175 TRP A C 1
ATOM 1389 O O . TRP A 1 175 ? 9.774 14.874 -25.602 1.00 45.59 175 TRP A O 1
ATOM 1399 N N . GLN A 1 176 ? 9.035 12.750 -25.757 1.00 39.78 176 GLN A N 1
ATOM 1400 C CA . GLN A 1 176 ? 8.707 12.750 -27.191 1.00 39.78 176 GLN A CA 1
ATOM 1401 C C . GLN A 1 176 ? 7.211 12.521 -27.390 1.00 39.78 176 GLN A C 1
ATOM 1403 O O . GLN A 1 176 ? 6.668 13.122 -28.342 1.00 39.78 176 GLN A O 1
#

Mean predicted aligned error: 12.36 Å

Foldseek 3Di:
DVVLVCCQQVVDQPAADELVCLVVSVVVLVVVLCVQCVVVPHDDSVVSCVVCVQVVLLSVLLNDDLVVLVVLLVVLLVVVLVDPDDPDPPPDDSSHNSSSLSNLSRYPDPLSVVCCCVVVVDDDPVVPPDDDPDDDPPPPVPVVVVVVVSNDPPPDPVNVVVSVVVVVVVVVVVVD

InterPro domains:
  IPR008528 Protein unc-13 homologue [PTHR31280] (2-124)
  IPR014772 Mammalian uncoordinated homology 13, domain 2 [PS51259] (1-73)
  IPR057984 PATROL1-like, C-terminal [PF25761] (2-125)

pLDDT: mean 78.08, std 22.03, range [36.66, 98.38]

Organism: Aegilops tauschii subsp. strangulata (NCBI:txid200361)

Solvent-accessible surface area (backbone atoms only — not comparable to full-atom values): 10600 Å² total; per-residue (Å²): 95,68,69,60,43,39,54,63,55,65,53,52,92,89,40,62,44,45,64,80,47,47,60,59,54,51,50,52,51,47,54,54,49,48,64,46,26,44,93,76,77,46,55,60,64,70,60,52,49,62,59,37,44,64,50,53,51,48,53,55,53,55,69,48,57,52,70,60,51,49,54,48,32,52,55,36,48,64,57,48,79,76,51,92,72,79,96,68,79,78,73,87,42,76,72,36,48,66,49,37,51,27,44,41,71,24,38,62,41,71,66,30,50,51,49,50,34,64,76,68,65,51,78,59,82,79,73,70,69,83,78,76,93,68,90,63,83,87,71,68,83,50,68,61,61,66,56,66,58,59,78,73,82,75,79,51,72,66,60,56,51,52,51,53,52,48,51,50,52,54,55,60,64,73,76,114

Nearest PDB structures (foldseek):
  8r5w-assembly1_G  TM=3.147E-01  e=8.854E+00  Mus musculus

Secondary structure (DSSP, 8-state):
-HHHHHHHHHS-TT--B-TTHHHHHHHHHHHHHHHHHGGGTSS-HHHHHHHHHHHHHHHHHHHS-HHHHHHHHHHHHHHHTT-----S-----TTSHHHHHHHHHHB--HHHHHHHHHHTTPPPGGGGS-------------HHHHHHTTS-----HHHHHHHHHHHHHHHHHTT-

Sequence (176 aa):
MHGFIWVLLDGGPSRAFLETDVNLMKDDLAMLKDLFIAEGQGLPSDVIEKEAKLAQQILDLYVLKADTIIDLLMKASEHMSHHLEPATARRRNVHDVHTLLRVLCHKKDNGASTFLKIQYHLPRSSDYDDVPVKDAPSKVPIFSDMLNRGASFNWSETGQQSFRIMKKKLQEASWQ